Protein AF-0000000069518625 (afdb_homodimer)

Structure (mmCIF, N/CA/C/O backbone):
data_AF-0000000069518625-model_v1
#
loop_
_entity.id
_entity.type
_entity.pdbx_description
1 polymer 'BTB domain-containing protein'
#
loop_
_atom_site.group_PDB
_atom_site.id
_atom_site.type_symbol
_atom_site.label_atom_id
_atom_site.label_alt_id
_atom_site.label_comp_id
_atom_site.label_asym_id
_atom_site.label_entity_id
_atom_site.label_seq_id
_atom_site.pdbx_PDB_ins_code
_atom_site.Cartn_x
_atom_site.Cartn_y
_atom_site.Cartn_z
_atom_site.occupancy
_atom_site.B_iso_or_equiv
_atom_site.auth_seq_id
_atom_site.auth_comp_id
_atom_site.auth_asym_id
_atom_site.auth_atom_id
_atom_site.pdbx_PDB_model_num
ATOM 1 N N . MET A 1 1 ? 17.312 33.531 -7.883 1 43.62 1 MET A N 1
ATOM 2 C CA . MET A 1 1 ? 17.547 32.188 -7.387 1 43.62 1 MET A CA 1
ATOM 3 C C . MET A 1 1 ? 17.516 32.125 -5.863 1 43.62 1 MET A C 1
ATOM 5 O O . MET A 1 1 ? 17 31.203 -5.266 1 43.62 1 MET A O 1
ATOM 9 N N . LEU A 1 2 ? 17.969 33.156 -5.176 1 48.78 2 LEU A N 1
ATOM 10 C CA . LEU A 1 2 ? 18.062 33.312 -3.727 1 48.78 2 LEU A CA 1
ATOM 11 C C . LEU A 1 2 ? 16.672 33.438 -3.107 1 48.78 2 LEU A C 1
ATOM 13 O O . LEU A 1 2 ? 16.391 32.844 -2.082 1 48.78 2 LEU A O 1
ATOM 17 N N . LEU A 1 3 ? 15.883 34.156 -3.791 1 51.84 3 LEU A N 1
ATOM 18 C CA . LEU A 1 3 ? 14.555 34.406 -3.246 1 51.84 3 LEU A CA 1
ATOM 19 C C . LEU A 1 3 ? 13.734 33.125 -3.189 1 51.84 3 LEU A C 1
ATOM 21 O O . LEU A 1 3 ? 13.008 32.906 -2.223 1 51.84 3 LEU A O 1
ATOM 25 N N . TYR A 1 4 ? 13.977 32.312 -4.258 1 51 4 TYR A N 1
ATOM 26 C CA . TYR A 1 4 ? 13.273 31.047 -4.262 1 51 4 TYR A CA 1
ATOM 27 C C . TYR A 1 4 ? 13.742 30.156 -3.117 1 51 4 TYR A C 1
ATOM 29 O O . TYR A 1 4 ? 12.938 29.484 -2.477 1 51 4 TYR A O 1
ATOM 37 N N . MET A 1 5 ? 15.039 30.328 -2.818 1 55.09 5 MET A N 1
ATOM 38 C CA . MET A 1 5 ? 15.609 29.531 -1.74 1 55.09 5 MET A CA 1
ATOM 39 C C . MET A 1 5 ? 15.133 30.031 -0.381 1 55.09 5 MET A C 1
ATOM 41 O O . MET A 1 5 ? 14.875 29.234 0.521 1 55.09 5 MET A O 1
ATOM 45 N N . TYR A 1 6 ? 14.977 31.375 -0.433 1 56.03 6 TYR A N 1
ATOM 46 C CA . TYR A 1 6 ? 14.539 31.953 0.838 1 56.03 6 TYR A CA 1
ATOM 47 C C . TYR A 1 6 ? 13.07 31.641 1.095 1 56.03 6 TYR A C 1
ATOM 49 O O . TYR A 1 6 ? 12.688 31.312 2.219 1 56.03 6 TYR A O 1
ATOM 57 N N . THR A 1 7 ? 12.43 31.562 0.026 1 64.62 7 THR A N 1
ATOM 58 C CA . THR A 1 7 ? 11 31.328 0.191 1 64.62 7 THR A CA 1
ATOM 59 C C . THR A 1 7 ? 10.734 29.875 0.591 1 64.62 7 THR A C 1
ATOM 61 O O . THR A 1 7 ? 9.922 29.609 1.479 1 64.62 7 THR A O 1
ATOM 64 N N . ASP A 1 8 ? 11.484 28.969 0.056 1 67.94 8 ASP A N 1
ATOM 65 C CA . ASP A 1 8 ? 11.312 27.562 0.402 1 67.94 8 ASP A CA 1
ATOM 66 C C . ASP A 1 8 ? 11.742 27.297 1.841 1 67.94 8 ASP A C 1
ATOM 68 O O . ASP A 1 8 ? 11.078 26.562 2.57 1 67.94 8 ASP A O 1
ATOM 72 N N . SER A 1 9 ? 12.812 27.953 2.221 1 74.56 9 SER A N 1
ATOM 73 C CA . SER A 1 9 ? 13.328 27.812 3.576 1 74.56 9 SER A CA 1
ATOM 74 C C . SER A 1 9 ? 12.375 28.406 4.605 1 74.56 9 SER A C 1
ATOM 76 O O . SER A 1 9 ? 12.141 27.812 5.66 1 74.56 9 SER A O 1
ATOM 78 N N . LEU A 1 10 ? 11.828 29.422 4.207 1 77.38 10 LEU A N 1
ATOM 79 C CA . LEU A 1 10 ? 10.883 30.062 5.117 1 77.38 10 LEU A CA 1
ATOM 80 C C . LEU A 1 10 ? 9.609 29.25 5.246 1 77.38 10 LEU A C 1
ATOM 82 O O . LEU A 1 10 ? 9.07 29.094 6.348 1 77.38 10 LEU A O 1
ATOM 86 N N . GLU A 1 11 ? 9.211 28.781 4.156 1 78.81 11 GLU A N 1
ATOM 87 C CA . GLU A 1 11 ? 8.023 27.938 4.176 1 78.81 11 GLU A CA 1
ATOM 88 C C . GLU A 1 11 ? 8.258 26.672 5.008 1 78.81 11 GLU A C 1
ATOM 90 O O . GLU A 1 11 ? 7.398 26.266 5.785 1 78.81 11 GLU A O 1
ATOM 95 N N . GLU A 1 12 ? 9.43 26.141 4.809 1 83.56 12 GLU A N 1
ATOM 96 C CA . GLU A 1 12 ? 9.797 24.953 5.574 1 83.56 12 GLU A CA 1
ATOM 97 C C . GLU A 1 12 ? 9.836 25.25 7.07 1 83.56 12 GLU A C 1
ATOM 99 O O . GLU A 1 12 ? 9.367 24.453 7.879 1 83.56 12 GLU A O 1
ATOM 104 N N . LEU A 1 13 ? 10.359 26.344 7.355 1 82.88 13 LEU A N 1
ATOM 105 C CA . LEU A 1 13 ? 10.422 26.75 8.758 1 82.88 13 LEU A CA 1
ATOM 106 C C . LEU A 1 13 ? 9.023 26.969 9.32 1 82.88 13 LEU A C 1
ATOM 108 O O . LEU A 1 13 ? 8.742 26.594 10.461 1 82.88 13 LEU A O 1
ATOM 112 N N . GLN A 1 14 ? 8.211 27.438 8.531 1 88.5 14 GLN A N 1
ATOM 113 C CA . GLN A 1 14 ? 6.855 27.75 8.984 1 88.5 14 GLN A CA 1
ATOM 114 C C . GLN A 1 14 ? 6.07 26.469 9.281 1 88.5 14 GLN A C 1
ATOM 116 O O . GLN A 1 14 ? 5.449 26.344 10.336 1 88.5 14 GLN A O 1
ATOM 121 N N . TRP A 1 15 ? 6.164 25.531 8.344 1 90.38 15 TRP A N 1
ATOM 122 C CA . TRP A 1 15 ? 5.355 24.344 8.617 1 90.38 15 TRP A CA 1
ATOM 123 C C . TRP A 1 15 ? 5.977 23.5 9.719 1 90.38 15 TRP A C 1
ATOM 125 O O . TRP A 1 15 ? 5.266 22.875 10.508 1 90.38 15 TRP A O 1
ATOM 135 N N . GLU A 1 16 ? 7.281 23.547 9.859 1 92.81 16 GLU A N 1
ATOM 136 C CA . GLU A 1 16 ? 7.93 22.844 10.953 1 92.81 16 GLU A CA 1
ATOM 137 C C . GLU A 1 16 ? 7.496 23.391 12.305 1 92.81 16 GLU A C 1
ATOM 139 O O . GLU A 1 16 ? 7.188 22.625 13.227 1 92.81 16 GLU A O 1
ATOM 144 N N . THR A 1 17 ? 7.531 24.672 12.359 1 94.38 17 THR A N 1
ATOM 145 C CA . THR A 1 17 ? 7.086 25.312 13.586 1 94.38 17 THR A CA 1
ATOM 146 C C . THR A 1 17 ? 5.621 24.984 13.875 1 94.38 17 THR A C 1
ATOM 148 O O . THR A 1 17 ? 5.266 24.641 15 1 94.38 17 THR A O 1
ATOM 151 N N . ALA A 1 18 ? 4.793 25.078 12.883 1 95.56 18 ALA A N 1
ATOM 152 C CA . ALA A 1 18 ? 3.371 24.781 13.031 1 95.56 18 ALA A CA 1
ATOM 153 C C . ALA A 1 18 ? 3.16 23.328 13.469 1 95.56 18 ALA A C 1
ATOM 155 O O . ALA A 1 18 ? 2.318 23.062 14.328 1 95.56 18 ALA A O 1
ATOM 156 N N . SER A 1 19 ? 3.895 22.438 12.93 1 96.31 19 SER A N 1
ATOM 157 C CA . SER A 1 19 ? 3.773 21.031 13.281 1 96.31 19 SER A CA 1
ATOM 158 C C . SER A 1 19 ? 4.199 20.781 14.719 1 96.31 19 SER A C 1
ATOM 160 O O . SER A 1 19 ? 3.551 20.016 15.445 1 96.31 19 SER A O 1
ATOM 162 N N . ASP A 1 20 ? 5.262 21.469 15.172 1 96.56 20 ASP A N 1
ATOM 163 C CA . ASP A 1 20 ? 5.715 21.359 16.547 1 96.56 20 ASP A CA 1
ATOM 164 C C . ASP A 1 20 ? 4.664 21.891 17.531 1 96.56 20 ASP A C 1
ATOM 166 O O . ASP A 1 20 ? 4.402 21.266 18.562 1 96.56 20 ASP A O 1
ATOM 170 N N . LEU A 1 21 ? 4.137 22.969 17.188 1 96.44 21 LEU A N 1
ATOM 171 C CA . LEU A 1 21 ? 3.104 23.562 18.016 1 96.44 21 LEU A CA 1
ATOM 172 C C . LEU A 1 21 ? 1.853 22.688 18.047 1 96.44 21 LEU A C 1
ATOM 174 O O . LEU A 1 21 ? 1.189 22.562 19.078 1 96.44 21 LEU A O 1
ATOM 178 N N . TYR A 1 22 ? 1.525 22.094 16.953 1 97.31 22 TYR A N 1
ATOM 179 C CA . TYR A 1 22 ? 0.391 21.172 16.844 1 97.31 22 TYR A CA 1
ATOM 180 C C . TYR A 1 22 ? 0.521 20.016 17.828 1 97.31 22 TYR A C 1
ATOM 182 O O . TYR A 1 22 ? -0.424 19.703 18.547 1 97.31 22 TYR A O 1
ATOM 190 N N . VAL A 1 23 ? 1.729 19.484 17.875 1 97.25 23 VAL A N 1
ATOM 191 C CA . VAL A 1 23 ? 2.016 18.375 18.781 1 97.25 23 VAL A CA 1
ATOM 192 C C . VAL A 1 23 ? 1.917 18.844 20.234 1 97.25 23 VAL A C 1
ATOM 194 O O . VAL A 1 23 ? 1.3 18.188 21.062 1 97.25 23 VAL A O 1
ATOM 197 N N . ALA A 1 24 ? 2.465 20 20.516 1 97.06 24 ALA A N 1
ATOM 198 C CA . ALA A 1 24 ? 2.414 20.578 21.859 1 97.06 24 ALA A CA 1
ATOM 199 C C . ALA A 1 24 ? 0.976 20.859 22.281 1 97.06 24 ALA A C 1
ATOM 201 O O . ALA A 1 24 ? 0.579 20.562 23.406 1 97.06 24 ALA A O 1
ATOM 202 N N . ALA A 1 25 ? 0.28 21.484 21.344 1 97.44 25 ALA A N 1
ATOM 203 C CA . ALA A 1 25 ? -1.117 21.812 21.609 1 97.44 25 ALA A CA 1
ATOM 204 C C . ALA A 1 25 ? -1.923 20.562 21.953 1 97.44 25 ALA A C 1
ATOM 206 O O . ALA A 1 25 ? -2.777 20.594 22.844 1 97.44 25 ALA A O 1
ATOM 207 N N . GLU A 1 26 ? -1.695 19.453 21.25 1 96.06 26 GLU A N 1
ATOM 208 C CA . GLU A 1 26 ? -2.342 18.172 21.531 1 96.06 26 GLU A CA 1
ATOM 209 C C . GLU A 1 26 ? -1.931 17.625 22.891 1 96.06 26 GLU A C 1
ATOM 211 O O . GLU A 1 26 ? -2.779 17.203 23.672 1 96.06 26 GLU A O 1
ATOM 216 N N . LYS A 1 27 ? -0.649 17.719 23.219 1 96.25 27 LYS A N 1
ATOM 217 C CA . LYS A 1 27 ? -0.105 17.203 24.469 1 96.25 27 LYS A CA 1
ATOM 218 C C . LYS A 1 27 ? -0.697 17.938 25.672 1 96.25 27 LYS A C 1
ATOM 220 O O . LYS A 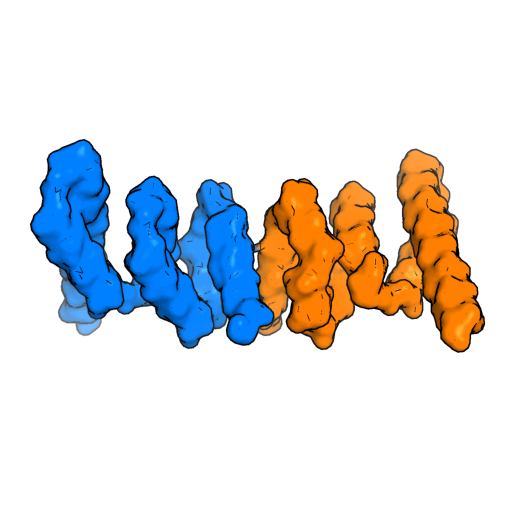1 27 ? -1.009 17.312 26.688 1 96.25 27 LYS A O 1
ATOM 225 N N . TYR A 1 28 ? -0.867 19.172 25.484 1 97.19 28 TYR A N 1
ATOM 226 C CA . TYR A 1 28 ? -1.319 20 26.609 1 97.19 28 TYR A CA 1
ATOM 227 C C . TYR A 1 28 ? -2.807 20.312 26.484 1 97.19 28 TYR A C 1
ATOM 229 O O . TYR A 1 28 ? -3.355 21.062 27.297 1 97.19 28 TYR A O 1
ATOM 237 N N . GLN A 1 29 ? -3.414 19.844 25.453 1 96.5 29 GLN A N 1
ATOM 238 C CA . GLN A 1 29 ? -4.855 19.922 25.25 1 96.5 29 GLN A CA 1
ATOM 239 C C . GLN A 1 29 ? -5.316 21.375 25.109 1 96.5 29 GLN A C 1
ATOM 241 O O . GLN A 1 29 ? -6.289 21.781 25.75 1 96.5 29 GLN A O 1
ATOM 246 N N . ILE A 1 30 ? -4.531 22.094 24.406 1 97.06 30 ILE A N 1
ATOM 247 C CA . ILE A 1 30 ? -4.895 23.469 24.062 1 97.06 30 ILE A CA 1
ATOM 248 C C . ILE A 1 30 ? -5.621 23.484 22.719 1 97.06 30 ILE A C 1
ATOM 250 O O . ILE A 1 30 ? -4.996 23.656 21.672 1 97.06 30 ILE A O 1
ATOM 254 N N . MET A 1 31 ? -6.871 23.484 22.75 1 95.31 31 MET A N 1
ATOM 255 C CA . MET A 1 31 ? -7.703 23.219 21.578 1 95.31 31 MET A CA 1
ATOM 256 C C . MET A 1 31 ? -7.625 24.375 20.594 1 95.31 31 MET A C 1
ATOM 258 O O . MET A 1 31 ? -7.602 24.156 19.375 1 95.31 31 MET A O 1
ATOM 262 N N . THR A 1 32 ? -7.637 25.516 21.094 1 95.81 32 THR A N 1
ATOM 263 C CA . THR A 1 32 ? -7.605 26.688 20.219 1 95.81 32 THR A CA 1
ATOM 264 C C . THR A 1 32 ? -6.328 26.703 19.375 1 95.81 32 THR A C 1
ATOM 266 O O . THR A 1 32 ? -6.367 26.969 18.188 1 95.81 32 THR A O 1
ATOM 269 N N . LEU A 1 33 ? -5.258 26.422 20.031 1 95.94 33 LEU A N 1
ATOM 270 C CA . LEU A 1 33 ? -3.973 26.375 19.344 1 95.94 33 LEU A CA 1
ATOM 271 C C . LEU A 1 33 ? -3.916 25.203 18.375 1 95.94 33 LEU A C 1
ATOM 273 O O . LEU A 1 33 ? -3.41 25.328 17.25 1 95.94 33 LEU A O 1
ATOM 277 N N . LYS A 1 34 ? -4.391 24.078 18.781 1 96.38 34 LYS A N 1
ATOM 278 C CA . LYS A 1 34 ? -4.445 22.906 17.906 1 96.38 34 LYS A CA 1
ATOM 279 C C . LYS A 1 34 ? -5.195 23.219 16.625 1 96.38 34 LYS A C 1
ATOM 281 O O . LYS A 1 34 ? -4.715 22.906 15.523 1 96.38 34 LYS A O 1
ATOM 286 N N . ASP A 1 35 ? -6.324 23.844 16.766 1 95.88 35 ASP A N 1
ATOM 287 C CA . ASP A 1 35 ? -7.168 24.172 15.609 1 95.88 35 ASP A CA 1
ATOM 288 C C . ASP A 1 35 ? -6.457 25.125 14.656 1 95.88 35 ASP A C 1
ATOM 290 O O . ASP A 1 35 ? -6.547 24.984 13.438 1 95.88 35 ASP A O 1
ATOM 294 N N . LYS A 1 36 ? -5.855 26.109 15.219 1 95.62 36 LYS A N 1
ATOM 295 C CA . LYS A 1 36 ? -5.121 27.078 14.406 1 95.62 36 LYS A CA 1
ATOM 296 C C . LYS A 1 36 ? -3.994 26.406 13.633 1 95.62 36 LYS A C 1
ATOM 298 O O . LYS A 1 36 ? -3.812 26.641 12.438 1 95.62 36 LYS A O 1
ATOM 303 N N . CYS A 1 37 ? -3.256 25.578 14.297 1 96.38 37 CYS A N 1
ATOM 304 C CA . CYS A 1 37 ? -2.162 24.859 13.648 1 96.38 37 CYS A CA 1
ATOM 305 C C . CYS A 1 37 ? -2.688 23.922 12.578 1 96.38 37 CYS A C 1
ATOM 307 O O . CYS A 1 37 ? -2.168 23.891 11.461 1 96.38 37 CYS A O 1
ATOM 309 N N . SER A 1 38 ? -3.713 23.141 12.945 1 96.38 38 SER A N 1
ATOM 310 C CA . SER A 1 38 ? -4.328 22.234 11.984 1 96.38 38 SER A CA 1
ATOM 311 C C . SER A 1 38 ? -4.797 22.984 10.742 1 96.38 38 SER A C 1
ATOM 313 O O . SER A 1 38 ? -4.57 22.547 9.617 1 96.38 38 SER A O 1
ATOM 315 N N . SER A 1 39 ? -5.438 24.141 10.898 1 95.5 39 SER A N 1
ATOM 316 C CA . SER A 1 39 ? -5.906 24.953 9.789 1 95.5 39 SER A CA 1
ATOM 317 C C . SER A 1 39 ? -4.746 25.438 8.93 1 95.5 39 SER A C 1
ATOM 319 O O . SER A 1 39 ? -4.832 25.438 7.695 1 95.5 39 SER A O 1
ATOM 321 N N . PHE A 1 40 ? -3.758 25.859 9.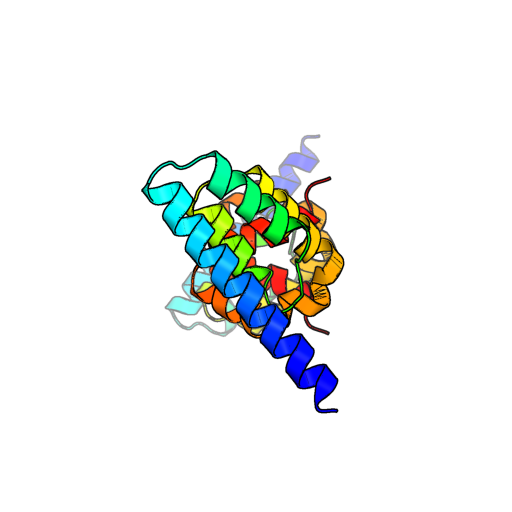539 1 96.12 40 PHE A N 1
ATOM 322 C CA . PHE A 1 40 ? -2.57 26.297 8.82 1 96.12 40 PHE A CA 1
ATOM 323 C C . PHE A 1 40 ? -1.984 25.172 7.984 1 96.12 40 PHE A C 1
ATOM 325 O O . PHE A 1 40 ? -1.657 25.375 6.812 1 96.12 40 PHE A O 1
ATOM 332 N N . LEU A 1 41 ? -1.781 24.016 8.57 1 96.31 41 LEU A N 1
ATOM 333 C CA . LEU A 1 41 ? -1.188 22.875 7.883 1 96.31 41 LEU A CA 1
ATOM 334 C C . LEU A 1 41 ? -2.039 22.453 6.688 1 96.31 41 LEU A C 1
ATOM 336 O O . LEU A 1 41 ? -1.509 22.172 5.613 1 96.31 41 LEU A O 1
ATOM 340 N N . LYS A 1 42 ? -3.316 22.469 6.914 1 95.56 42 LYS A N 1
ATOM 341 C CA . LYS A 1 42 ? -4.262 22.125 5.852 1 95.56 42 LYS A CA 1
ATOM 342 C C . LYS A 1 42 ? -4.102 23.062 4.656 1 95.56 42 LYS A C 1
ATOM 344 O O . LYS A 1 42 ? -4.203 22.625 3.506 1 95.56 42 LYS A O 1
ATOM 349 N N . SER A 1 43 ? -3.947 24.266 4.953 1 95.38 43 SER A N 1
ATOM 350 C CA . SER A 1 43 ? -3.949 25.297 3.918 1 95.38 43 SER A CA 1
ATOM 351 C C . SER A 1 43 ? -2.578 25.422 3.262 1 95.38 43 SER A C 1
ATOM 353 O O . SER A 1 43 ? -2.43 26.109 2.25 1 95.38 43 SER A O 1
ATOM 355 N N . ASN A 1 44 ? -1.572 24.781 3.742 1 95.56 44 ASN A N 1
ATOM 356 C CA . ASN A 1 44 ? -0.211 24.953 3.246 1 95.56 44 ASN A CA 1
ATOM 357 C C . ASN A 1 44 ? 0.433 23.609 2.91 1 95.56 44 ASN A C 1
ATOM 359 O O . ASN A 1 44 ? 1.638 23.422 3.098 1 95.56 44 ASN A O 1
ATOM 363 N N . LEU A 1 45 ? -0.36 22.688 2.516 1 96.88 45 LEU A N 1
ATOM 364 C CA . LEU A 1 45 ? 0.163 21.391 2.092 1 96.88 45 LEU A CA 1
ATOM 365 C C . LEU A 1 45 ? 1.017 21.531 0.837 1 96.88 45 LEU A C 1
ATOM 367 O O . LEU A 1 45 ? 0.719 22.359 -0.031 1 96.88 45 LEU A O 1
ATOM 371 N N . SER A 1 46 ? 2.049 20.75 0.748 1 95.81 46 SER A N 1
ATOM 372 C CA . SER A 1 46 ? 2.941 20.688 -0.406 1 95.81 46 SER A CA 1
ATOM 373 C C . SER A 1 46 ? 3.516 19.297 -0.594 1 95.81 46 SER A C 1
ATOM 375 O O . SER A 1 46 ? 3.312 18.406 0.245 1 95.81 46 SER A O 1
ATOM 377 N N . LEU A 1 47 ? 4.289 19.094 -1.676 1 95.75 47 LEU A N 1
ATOM 378 C CA . LEU A 1 47 ? 4.922 17.812 -1.962 1 95.75 47 LEU A CA 1
ATOM 379 C C . LEU A 1 47 ? 5.957 17.469 -0.898 1 95.75 47 LEU A C 1
ATOM 381 O O . LEU A 1 47 ? 6.156 16.297 -0.578 1 95.75 47 LEU A O 1
ATOM 385 N N . SER A 1 48 ? 6.512 18.469 -0.302 1 93.75 48 SER A N 1
ATOM 386 C CA . SER A 1 48 ? 7.629 18.266 0.612 1 93.75 48 SER A CA 1
ATOM 387 C C . SER A 1 48 ? 7.145 18 2.031 1 93.75 48 SER A C 1
ATOM 389 O O . SER A 1 48 ? 7.891 17.469 2.859 1 93.75 48 SER A O 1
ATOM 391 N N . ASN A 1 49 ? 5.895 18.312 2.279 1 96.06 49 ASN A N 1
ATOM 392 C CA . ASN A 1 49 ? 5.48 18.156 3.67 1 96.06 49 ASN A CA 1
ATOM 393 C C . ASN A 1 49 ? 4.305 17.203 3.805 1 96.06 49 ASN A C 1
ATOM 395 O O . ASN A 1 49 ? 3.967 16.766 4.91 1 96.06 49 ASN A O 1
ATOM 399 N N . ALA A 1 50 ? 3.727 16.734 2.799 1 98.06 50 ALA A N 1
ATOM 400 C CA . ALA A 1 50 ? 2.498 15.945 2.801 1 98.06 50 ALA A CA 1
ATOM 401 C C . ALA A 1 50 ? 2.682 14.641 3.578 1 98.06 50 ALA A C 1
ATOM 403 O O . ALA A 1 50 ? 1.848 14.289 4.414 1 98.06 50 ALA A O 1
ATOM 404 N N . CYS A 1 51 ? 3.734 13.945 3.389 1 98.44 51 CYS A N 1
ATOM 405 C CA . CYS A 1 51 ? 3.955 12.672 4.062 1 98.44 51 CYS A CA 1
ATOM 406 C C . CYS A 1 51 ? 4.137 12.875 5.562 1 98.44 51 CYS A C 1
ATOM 408 O O . CYS A 1 51 ? 3.602 12.109 6.367 1 98.44 51 CYS A O 1
ATOM 410 N N . LYS A 1 52 ? 4.879 13.914 5.914 1 97.19 52 LYS A N 1
ATOM 411 C CA . LYS A 1 52 ? 5.09 14.211 7.328 1 97.19 52 LYS A CA 1
ATOM 412 C C . LYS A 1 52 ? 3.771 14.555 8.023 1 97.19 52 LYS A C 1
ATOM 414 O O . LYS A 1 52 ? 3.514 14.094 9.133 1 97.19 52 LYS A O 1
ATOM 419 N N . ILE A 1 53 ? 3 15.328 7.371 1 97.88 53 ILE A N 1
ATOM 420 C CA . ILE A 1 53 ? 1.731 15.75 7.957 1 97.88 53 ILE A CA 1
ATOM 421 C C . ILE A 1 53 ? 0.776 14.562 8.023 1 97.88 53 ILE A C 1
ATOM 423 O O . ILE A 1 53 ? -0.004 14.43 8.969 1 97.88 53 ILE A O 1
ATOM 427 N N . LEU A 1 54 ? 0.83 13.656 7.086 1 98.56 54 LEU A N 1
ATOM 428 C CA . LEU A 1 54 ? 0.043 12.43 7.141 1 98.56 54 LEU A CA 1
ATOM 429 C C . LEU A 1 54 ? 0.396 11.609 8.383 1 98.56 54 LEU A C 1
ATOM 431 O O . LEU A 1 54 ? -0.493 11.18 9.117 1 98.56 54 LEU A O 1
ATOM 435 N N . LEU A 1 55 ? 1.657 11.469 8.625 1 98 55 LEU A N 1
ATOM 436 C CA . LEU A 1 55 ? 2.115 10.727 9.797 1 98 55 LEU A CA 1
ATOM 437 C C . LEU A 1 55 ? 1.634 11.391 11.078 1 98 55 LEU A C 1
ATOM 439 O O . LEU A 1 55 ? 1.129 10.719 11.984 1 98 55 LEU A O 1
ATOM 443 N N . LEU A 1 56 ? 1.781 12.672 11.078 1 96.75 56 LEU A N 1
ATOM 444 C CA . LEU A 1 56 ? 1.412 13.43 12.266 1 96.75 56 LEU A CA 1
ATOM 445 C C . LEU A 1 56 ? -0.088 13.344 12.523 1 96.75 56 LEU A C 1
ATOM 447 O O . LEU A 1 56 ? -0.516 13.117 13.664 1 96.75 56 LEU A O 1
ATOM 451 N N . SER A 1 57 ? -0.838 13.602 11.508 1 97.88 57 SER A N 1
ATOM 452 C CA . SER A 1 57 ? -2.291 13.562 11.656 1 97.88 57 SER A CA 1
ATOM 453 C C . SER A 1 57 ? -2.768 12.18 12.086 1 97.88 57 SER A C 1
ATOM 455 O O . SER A 1 57 ? -3.73 12.062 12.852 1 97.88 57 SER A O 1
ATOM 457 N N . ASP A 1 58 ? -2.139 11.133 11.641 1 98.25 58 ASP A N 1
ATOM 458 C CA . ASP A 1 58 ? -2.467 9.773 12.047 1 98.25 58 ASP A CA 1
ATOM 459 C C . ASP A 1 58 ? -2.088 9.531 13.508 1 98.25 58 ASP A C 1
ATOM 461 O O . ASP A 1 58 ? -2.871 8.961 14.273 1 98.25 58 ASP A O 1
ATOM 465 N N . LEU A 1 59 ? -0.887 9.969 13.867 1 96.62 59 LEU A N 1
ATOM 466 C CA . LEU A 1 59 ? -0.377 9.797 15.219 1 96.62 59 LEU A CA 1
ATOM 467 C C . LEU A 1 59 ? -1.279 10.5 16.234 1 96.62 59 LEU A C 1
ATOM 469 O O . LEU A 1 59 ? -1.559 9.953 17.297 1 96.62 59 LEU A O 1
ATOM 473 N N . LEU A 1 60 ? -1.748 11.617 15.852 1 96.69 60 LEU A N 1
ATOM 474 C CA . LEU A 1 60 ? -2.535 12.422 16.781 1 96.69 60 LEU A CA 1
ATOM 475 C C . LEU A 1 60 ? -4.023 12.125 16.625 1 96.69 60 LEU A C 1
ATOM 477 O O . LEU A 1 60 ? -4.863 12.812 17.219 1 96.69 60 LEU A O 1
ATOM 481 N N . GLN A 1 61 ? -4.348 11.258 15.812 1 96.38 61 GLN A N 1
ATOM 482 C CA . GLN A 1 61 ? -5.723 10.812 15.602 1 96.38 61 GLN A CA 1
ATOM 483 C C . GLN A 1 61 ? -6.613 11.977 15.172 1 96.38 61 GLN A C 1
ATOM 485 O O . GLN A 1 61 ? -7.766 12.07 15.594 1 96.38 61 GLN A O 1
ATOM 490 N N . ASP A 1 62 ? -6.07 12.836 14.43 1 96.19 62 ASP A N 1
ATOM 491 C CA . ASP A 1 62 ? -6.828 13.906 13.789 1 96.19 62 ASP A CA 1
ATOM 492 C C . ASP A 1 62 ? -7.41 13.445 12.453 1 96.19 62 ASP A C 1
ATOM 494 O O . ASP A 1 62 ? -6.785 13.617 11.406 1 96.19 62 ASP A O 1
ATOM 498 N N . LYS A 1 63 ? -8.625 13.031 12.422 1 97.44 63 LYS A N 1
ATOM 499 C CA . LYS A 1 63 ? -9.25 12.398 11.266 1 97.44 63 LYS A CA 1
ATOM 500 C C . LYS A 1 63 ? -9.477 13.414 10.148 1 97.44 63 LYS A C 1
ATOM 502 O O . LYS A 1 63 ? -9.305 13.094 8.969 1 97.44 63 LYS A O 1
ATOM 507 N N . ALA A 1 64 ? -9.852 14.555 10.531 1 96.75 64 ALA A N 1
ATOM 508 C CA . ALA A 1 64 ? -10.133 15.594 9.539 1 96.75 64 ALA A CA 1
ATOM 509 C C . ALA A 1 64 ? -8.867 15.969 8.766 1 96.75 64 ALA A C 1
ATOM 511 O O . ALA A 1 64 ? -8.867 16 7.535 1 96.75 64 ALA A O 1
ATOM 512 N N . LEU A 1 65 ? -7.871 16.25 9.492 1 97.44 65 LEU A N 1
ATOM 513 C CA . LEU A 1 65 ? -6.609 16.609 8.852 1 97.44 65 LEU A CA 1
ATOM 514 C C . LEU A 1 65 ? -6.074 15.445 8.016 1 97.44 65 LEU A C 1
ATOM 516 O O . LEU A 1 65 ? -5.594 15.648 6.898 1 97.44 65 LEU A O 1
ATOM 520 N N . LYS A 1 66 ? -6.164 14.258 8.555 1 98.31 66 LYS A N 1
ATOM 521 C CA . LYS A 1 66 ? -5.691 13.07 7.852 1 98.31 66 LYS A CA 1
ATOM 522 C C . LYS A 1 66 ? -6.391 12.914 6.5 1 98.31 66 LYS A C 1
ATOM 524 O O . LYS A 1 66 ? -5.738 12.688 5.48 1 98.31 66 LYS A O 1
ATOM 529 N N . SER A 1 67 ? -7.652 13.078 6.547 1 98.31 67 SER A N 1
ATOM 530 C CA . SER A 1 67 ? -8.445 12.945 5.332 1 98.31 67 SER A CA 1
ATOM 531 C C . SER A 1 67 ? -8.039 13.984 4.293 1 98.31 67 SER A C 1
ATOM 533 O O . SER A 1 67 ? -7.914 13.672 3.105 1 98.31 67 SER A O 1
ATOM 535 N N . ILE A 1 68 ? -7.867 15.133 4.691 1 98.38 68 ILE A N 1
ATOM 536 C CA . ILE A 1 68 ? -7.5 16.219 3.789 1 98.38 68 ILE A CA 1
ATOM 537 C C . ILE A 1 68 ? -6.121 15.938 3.188 1 98.38 68 ILE A C 1
ATOM 539 O O . ILE A 1 68 ? -5.914 16.125 1.985 1 98.38 68 ILE A O 1
ATOM 543 N N . VAL A 1 69 ? -5.211 15.5 4.012 1 98.5 69 VAL A N 1
ATOM 544 C CA . VAL A 1 69 ? -3.857 15.219 3.553 1 98.5 69 VAL A CA 1
ATOM 545 C C . VAL A 1 69 ? -3.877 14.047 2.574 1 98.5 69 VAL A C 1
ATOM 547 O O . VAL A 1 69 ? -3.197 14.07 1.546 1 98.5 69 VAL A O 1
ATOM 550 N N . GLN A 1 70 ? -4.621 13.023 2.887 1 98.56 70 GLN A N 1
ATOM 551 C CA . GLN A 1 70 ? -4.758 11.891 1.982 1 98.56 70 GLN A CA 1
ATOM 552 C C . GLN A 1 70 ? -5.312 12.328 0.629 1 98.56 70 GLN A C 1
ATOM 554 O O . GLN A 1 70 ? -4.844 11.867 -0.416 1 98.56 70 GLN A O 1
ATOM 559 N N . GLY A 1 71 ? -6.312 13.172 0.652 1 98.25 71 GLY A N 1
ATOM 560 C CA . GLY A 1 71 ? -6.828 13.719 -0.589 1 98.25 71 GLY A CA 1
ATOM 561 C C . GLY A 1 71 ? -5.77 14.438 -1.409 1 98.25 71 GLY A C 1
ATOM 562 O O . GLY A 1 71 ? -5.695 14.258 -2.627 1 98.25 71 GLY A O 1
ATOM 563 N N . PHE A 1 72 ? -4.996 15.203 -0.771 1 98.62 72 PHE A N 1
ATOM 564 C CA . PHE A 1 72 ? -3.91 15.914 -1.437 1 98.62 72 PHE A CA 1
ATOM 565 C C . PHE A 1 72 ? -2.938 14.938 -2.082 1 98.62 72 PHE A C 1
ATOM 567 O O . PHE A 1 72 ? -2.52 15.133 -3.227 1 98.62 72 PHE A O 1
ATOM 574 N N . ILE A 1 73 ? -2.561 13.93 -1.357 1 98.31 73 ILE A N 1
ATOM 575 C CA . ILE A 1 73 ? -1.611 12.93 -1.835 1 98.31 73 ILE A CA 1
ATOM 576 C C . ILE A 1 73 ? -2.18 12.219 -3.062 1 98.31 73 ILE A C 1
ATOM 578 O O . ILE A 1 73 ? -1.479 12.031 -4.059 1 98.31 73 ILE A O 1
ATOM 582 N N . LEU A 1 74 ? -3.451 11.883 -3.031 1 97.31 74 LEU A N 1
ATOM 583 C CA . LEU A 1 74 ? -4.07 11.18 -4.145 1 97.31 74 LEU A CA 1
ATOM 584 C C . LEU A 1 74 ? -4.16 12.07 -5.379 1 97.31 74 LEU A C 1
ATOM 586 O O . LEU A 1 74 ? -4.055 11.594 -6.508 1 97.31 74 LEU A O 1
ATOM 590 N N . LYS A 1 75 ? -4.32 13.359 -5.191 1 97.75 75 LYS A N 1
ATOM 591 C CA . LYS A 1 75 ? -4.367 14.328 -6.289 1 97.75 75 LYS A CA 1
ATOM 592 C C . LYS A 1 75 ? -2.994 14.484 -6.938 1 97.75 75 LYS A C 1
ATOM 594 O O . LYS A 1 75 ? -2.896 14.805 -8.125 1 97.75 75 LYS A O 1
ATOM 599 N N . ASN A 1 76 ? -1.957 14.266 -6.184 1 97.5 76 ASN A N 1
ATOM 600 C CA . ASN A 1 76 ? -0.583 14.391 -6.66 1 97.5 76 ASN A CA 1
ATOM 601 C C . ASN A 1 76 ? 0.179 13.078 -6.535 1 97.5 76 ASN A C 1
ATOM 603 O O . ASN A 1 76 ? 1.363 13.07 -6.191 1 97.5 76 ASN A O 1
ATOM 607 N N . ASP A 1 77 ? -0.536 12.008 -6.691 1 95.75 77 ASP A N 1
ATOM 608 C CA . ASP A 1 77 ? -0.056 10.695 -6.273 1 95.75 77 ASP A CA 1
ATOM 609 C C . ASP A 1 77 ? 1.223 10.312 -7.02 1 95.75 77 ASP A C 1
ATOM 611 O O . ASP A 1 77 ? 2.168 9.805 -6.418 1 95.75 77 ASP A O 1
ATOM 615 N N . ARG A 1 78 ? 1.402 10.656 -8.32 1 95.88 78 ARG A N 1
ATOM 616 C CA . ARG A 1 78 ? 2.605 10.289 -9.062 1 95.88 78 ARG A CA 1
ATOM 617 C C . ARG A 1 78 ? 3.84 10.953 -8.461 1 95.88 78 ARG A C 1
ATOM 619 O O . ARG A 1 78 ? 4.855 10.289 -8.227 1 95.88 78 ARG A O 1
ATOM 626 N N . SER A 1 79 ? 3.732 12.219 -8.18 1 97.38 79 SER A N 1
ATOM 627 C CA . SER A 1 79 ? 4.855 12.977 -7.637 1 97.38 79 SER A CA 1
ATOM 628 C C . SER A 1 79 ? 5.168 12.547 -6.207 1 97.38 79 SER A C 1
ATOM 630 O O . SER A 1 79 ? 6.332 12.32 -5.863 1 97.38 79 SER A O 1
ATOM 632 N N . VAL A 1 80 ? 4.145 12.383 -5.398 1 97.88 80 VAL A N 1
ATOM 633 C CA . VAL A 1 80 ? 4.352 12.094 -3.982 1 97.88 80 VAL A CA 1
ATOM 634 C C . VAL A 1 80 ? 4.867 10.664 -3.816 1 97.88 80 VAL A C 1
ATOM 636 O O . VAL A 1 80 ? 5.816 10.422 -3.068 1 97.88 80 VAL A O 1
ATOM 639 N N . ILE A 1 81 ? 4.27 9.711 -4.504 1 96.81 81 ILE A N 1
ATOM 640 C CA . ILE A 1 81 ? 4.562 8.297 -4.328 1 96.81 81 ILE A CA 1
ATOM 641 C C . ILE A 1 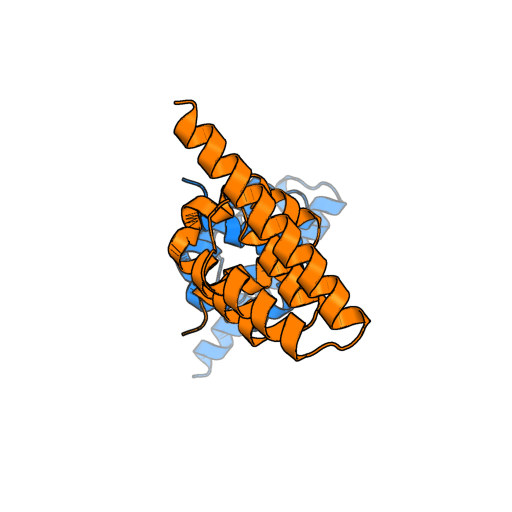81 ? 5.973 7.992 -4.828 1 96.81 81 ILE A C 1
ATOM 643 O O . ILE A 1 81 ? 6.645 7.098 -4.309 1 96.81 81 ILE A O 1
ATOM 647 N N . ASN A 1 82 ? 6.5 8.719 -5.727 1 96.12 82 ASN A N 1
ATOM 648 C CA . ASN A 1 82 ? 7.844 8.5 -6.258 1 96.12 82 ASN A CA 1
ATOM 649 C C . ASN A 1 82 ? 8.875 9.352 -5.531 1 96.12 82 ASN A C 1
ATOM 651 O O . ASN A 1 82 ? 10.047 9.375 -5.91 1 96.12 82 ASN A O 1
ATOM 655 N N . SER A 1 83 ? 8.523 10.008 -4.516 1 96.69 83 SER A N 1
ATOM 656 C CA . SER A 1 83 ? 9.422 10.859 -3.742 1 96.69 83 SER A CA 1
ATOM 657 C C . SER A 1 83 ? 10.148 10.062 -2.664 1 96.69 83 SER A C 1
ATOM 659 O O . SER A 1 83 ? 9.703 8.984 -2.281 1 96.69 83 SER A O 1
ATOM 661 N N . SER A 1 84 ? 11.289 10.609 -2.121 1 97.31 84 SER A N 1
ATOM 662 C CA . SER A 1 84 ? 12.016 10.016 -1.004 1 97.31 84 SER A CA 1
ATOM 663 C C . SER A 1 84 ? 11.18 10.031 0.273 1 97.31 84 SER A C 1
ATOM 665 O O . SER A 1 84 ? 11.305 9.141 1.113 1 97.31 84 SER A O 1
ATOM 667 N N . ASP A 1 85 ? 10.312 11.039 0.319 1 97.38 85 ASP A N 1
ATOM 668 C CA . ASP A 1 85 ? 9.469 11.156 1.502 1 97.38 85 ASP A CA 1
ATOM 669 C C . ASP A 1 85 ? 8.492 9.984 1.604 1 97.38 85 ASP A C 1
ATOM 671 O O . ASP A 1 85 ? 8.242 9.477 2.695 1 97.38 85 ASP A O 1
ATOM 675 N N . TRP A 1 86 ? 8.008 9.586 0.547 1 98 86 TRP A N 1
ATOM 676 C CA . TRP A 1 86 ? 7.105 8.438 0.544 1 98 86 TRP A CA 1
ATOM 677 C C . TRP A 1 86 ? 7.855 7.152 0.881 1 98 86 TRP A C 1
ATOM 679 O O . TRP A 1 86 ? 7.348 6.305 1.62 1 98 86 TRP A O 1
ATOM 689 N N . GLU A 1 87 ? 9.016 7.039 0.349 1 97.19 87 GLU A N 1
ATOM 690 C CA . GLU A 1 87 ? 9.844 5.883 0.684 1 97.19 87 GLU A CA 1
ATOM 691 C C . GLU A 1 87 ? 10.062 5.781 2.189 1 97.19 87 GLU A C 1
ATOM 693 O O . GLU A 1 87 ? 9.977 4.695 2.764 1 97.19 87 GLU A O 1
ATOM 698 N N . LEU A 1 88 ? 10.375 6.906 2.746 1 97.62 88 LEU A N 1
ATOM 699 C CA . LEU A 1 88 ? 10.578 6.957 4.191 1 97.62 88 LEU A CA 1
ATOM 700 C C . LEU A 1 88 ? 9.281 6.617 4.926 1 97.62 88 LEU A C 1
ATOM 702 O O . LEU A 1 88 ? 9.312 5.902 5.934 1 97.62 88 LEU A O 1
ATOM 706 N N . LEU A 1 89 ? 8.188 7.098 4.453 1 97.94 89 LEU A N 1
ATOM 707 C CA . LEU A 1 89 ? 6.887 6.789 5.047 1 97.94 89 LEU A CA 1
ATOM 708 C C . LEU A 1 89 ? 6.621 5.289 5.02 1 97.94 89 LEU A C 1
ATOM 710 O O . LEU A 1 89 ? 6.16 4.715 6.012 1 97.94 89 LEU A O 1
ATOM 714 N N . MET A 1 90 ? 6.879 4.699 3.914 1 97 90 MET A N 1
ATOM 715 C CA . MET A 1 90 ? 6.695 3.258 3.766 1 97 90 MET A CA 1
ATOM 716 C C . MET A 1 90 ? 7.543 2.494 4.777 1 97 90 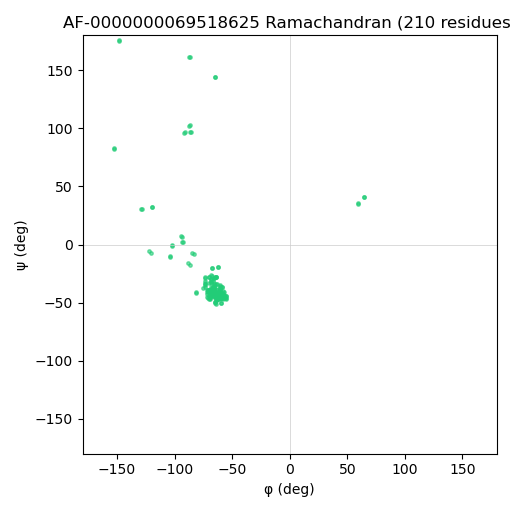MET A C 1
ATOM 718 O O . MET A 1 90 ? 7.109 1.473 5.312 1 97 90 MET A O 1
ATOM 722 N N . LYS A 1 91 ? 8.703 2.943 5.074 1 97 91 LYS A N 1
ATOM 723 C CA . LYS A 1 91 ? 9.602 2.316 6.039 1 97 91 LYS A CA 1
ATOM 724 C C . LYS A 1 91 ? 9.094 2.506 7.465 1 97 91 LYS A C 1
ATOM 726 O O . LYS A 1 91 ? 9.164 1.587 8.281 1 97 91 LYS A O 1
ATOM 731 N N . ASP A 1 92 ? 8.594 3.664 7.656 1 95.69 92 ASP A N 1
ATOM 732 C CA . ASP A 1 92 ? 8.188 4.023 9.008 1 95.69 92 ASP A CA 1
ATOM 733 C C . ASP A 1 92 ? 6.809 3.459 9.336 1 95.69 92 ASP A C 1
ATOM 735 O O . ASP A 1 92 ? 6.559 3.029 10.469 1 95.69 92 ASP A O 1
ATOM 739 N N . ASN A 1 93 ? 5.922 3.535 8.375 1 97.81 93 ASN A N 1
ATOM 740 C CA . ASN A 1 93 ? 4.539 3.107 8.578 1 97.81 93 ASN A CA 1
ATOM 741 C C . ASN A 1 93 ? 3.898 2.66 7.266 1 97.81 93 ASN A C 1
ATOM 743 O O . ASN A 1 93 ? 3.092 3.387 6.684 1 97.81 93 ASN A O 1
ATOM 747 N N . VAL A 1 94 ? 4.199 1.418 6.949 1 98.12 94 VAL A N 1
ATOM 748 C CA . VAL A 1 94 ? 3.748 0.883 5.672 1 98.12 94 VAL A CA 1
ATOM 749 C C . VAL A 1 94 ? 2.229 0.725 5.684 1 98.12 94 VAL A C 1
ATOM 751 O O . VAL A 1 94 ? 1.572 0.887 4.652 1 98.12 94 VAL A O 1
ATOM 754 N N . ASN A 1 95 ? 1.662 0.486 6.836 1 98.06 95 ASN A N 1
ATOM 755 C CA . ASN A 1 95 ? 0.214 0.338 6.926 1 98.06 95 ASN A CA 1
ATOM 756 C C . ASN A 1 95 ? -0.507 1.62 6.52 1 98.06 95 ASN A C 1
ATOM 758 O O . ASN A 1 95 ? -1.484 1.577 5.773 1 98.06 95 ASN A O 1
ATOM 762 N N . LEU A 1 96 ? 0.031 2.695 7.004 1 98.25 96 LEU A N 1
ATOM 763 C CA . LEU A 1 96 ? -0.561 3.992 6.699 1 98.25 96 LEU A CA 1
ATOM 764 C C . LEU A 1 96 ? -0.416 4.32 5.215 1 98.25 96 LEU A C 1
ATOM 766 O O . LEU A 1 96 ? -1.355 4.816 4.59 1 98.25 96 LEU A O 1
ATOM 770 N N . ALA A 1 97 ? 0.725 4.086 4.691 1 98.44 97 ALA A N 1
ATOM 771 C CA . ALA A 1 97 ? 0.965 4.305 3.266 1 98.44 97 ALA A CA 1
ATOM 772 C C . ALA A 1 97 ? 0.034 3.449 2.414 1 98.44 97 ALA A C 1
ATOM 774 O O . ALA A 1 97 ? -0.594 3.945 1.477 1 98.44 97 ALA A O 1
ATOM 775 N N . ALA A 1 98 ? -0.074 2.17 2.799 1 97.94 98 ALA A N 1
ATOM 776 C CA . ALA A 1 98 ? -0.914 1.238 2.051 1 97.94 98 ALA A CA 1
ATOM 777 C C . ALA A 1 98 ? -2.381 1.65 2.115 1 97.94 98 ALA A C 1
ATOM 779 O O . ALA A 1 98 ? -3.09 1.606 1.105 1 97.94 98 ALA A O 1
ATOM 780 N N . GLU A 1 99 ? -2.773 2.014 3.26 1 96.88 99 GLU A N 1
ATOM 781 C CA . GLU A 1 99 ? -4.141 2.492 3.443 1 96.88 99 GLU A CA 1
ATOM 782 C C . GLU A 1 99 ? -4.434 3.686 2.541 1 96.88 99 GLU A C 1
ATOM 784 O O . GLU A 1 99 ? -5.512 3.77 1.945 1 96.88 99 GLU A O 1
ATOM 789 N N . THR A 1 100 ? -3.543 4.582 2.477 1 98.12 100 THR A N 1
ATOM 790 C CA . THR A 1 100 ? -3.701 5.785 1.663 1 98.12 100 THR A CA 1
ATOM 791 C C . THR A 1 100 ? -3.791 5.426 0.183 1 98.12 100 THR A C 1
ATOM 793 O O . THR A 1 100 ? -4.66 5.93 -0.531 1 98.12 100 THR A O 1
ATOM 796 N N . MET A 1 101 ? -2.932 4.527 -0.293 1 97.31 101 MET A N 1
ATOM 797 C CA . MET A 1 101 ? -2.961 4.098 -1.688 1 97.31 101 MET A CA 1
ATOM 798 C C . MET A 1 101 ? -4.27 3.385 -2.01 1 97.31 101 MET A C 1
ATOM 800 O O . MET A 1 101 ? -4.793 3.508 -3.119 1 97.31 101 MET A O 1
ATOM 804 N N . LEU A 1 102 ? -4.809 2.674 -1.045 1 96.31 102 LEU A N 1
ATOM 805 C CA . LEU A 1 102 ? -6.047 1.924 -1.224 1 96.31 102 LEU A CA 1
ATOM 806 C C . LEU A 1 102 ? -7.219 2.863 -1.503 1 96.31 102 LEU A C 1
ATOM 808 O O . LEU A 1 102 ? -8.172 2.486 -2.188 1 96.31 102 LEU A O 1
ATOM 812 N N . LEU A 1 103 ? -7.145 4.055 -1.028 1 96 103 LEU A N 1
ATOM 813 C CA . LEU A 1 103 ? -8.227 5.02 -1.181 1 96 103 LEU A CA 1
ATOM 814 C C . LEU A 1 103 ? -8.469 5.332 -2.652 1 96 103 LEU A C 1
A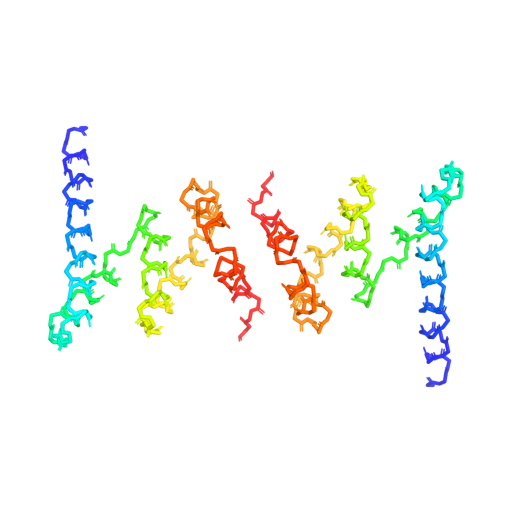TOM 816 O O . LEU A 1 103 ? -9.57 5.75 -3.029 1 96 103 LEU A O 1
ATOM 820 N N . ARG A 1 104 ? -7.477 5.051 -3.504 1 94.69 104 ARG A N 1
ATOM 821 C CA . ARG A 1 104 ? -7.625 5.277 -4.938 1 94.69 104 ARG A CA 1
ATOM 822 C C . ARG A 1 104 ? -8.656 4.328 -5.539 1 94.69 104 ARG A C 1
ATOM 824 O O . ARG A 1 104 ? -9.227 4.605 -6.594 1 94.69 104 ARG A O 1
ATOM 831 N N . TYR A 1 105 ? -8.891 3.287 -4.848 1 93.94 105 TYR A N 1
ATOM 832 C CA . TYR A 1 105 ? -9.781 2.256 -5.375 1 93.94 105 TYR A CA 1
ATOM 833 C C . TYR A 1 105 ? -11.148 2.322 -4.707 1 93.94 105 TYR A C 1
ATOM 835 O O . TYR A 1 105 ? -12.055 1.571 -5.07 1 93.94 105 TYR A O 1
ATOM 843 N N . LYS A 1 106 ? -11.188 3.104 -3.672 1 86.94 106 LYS A N 1
ATOM 844 C CA . LYS A 1 106 ? -12.461 3.213 -2.961 1 86.94 106 LYS A CA 1
ATOM 845 C C . LYS A 1 106 ? -13.352 4.281 -3.588 1 86.94 106 LYS A C 1
ATOM 847 O O . LYS A 1 106 ? -12.859 5.309 -4.062 1 86.94 106 LYS A O 1
ATOM 852 N N . GLU A 1 107 ? -14.5 4.016 -4.465 1 66.25 107 GLU A N 1
ATOM 853 C CA . GLU A 1 107 ? -15.5 4.961 -4.949 1 66.25 107 GLU A CA 1
ATOM 854 C C . GLU A 1 107 ? -16.234 5.629 -3.789 1 66.25 107 GLU A C 1
ATOM 856 O O . GLU A 1 107 ? -16.344 5.055 -2.703 1 66.25 107 GLU A O 1
ATOM 861 N N . MET B 1 1 ? -26.375 -24.016 -13.531 1 44.62 1 MET B N 1
ATOM 862 C CA . MET B 1 1 ? -25.812 -23.453 -12.305 1 44.62 1 MET B CA 1
ATOM 863 C C . MET B 1 1 ? -24.844 -24.438 -11.656 1 44.62 1 MET B C 1
ATOM 865 O O . MET B 1 1 ? -23.781 -24.031 -11.172 1 44.62 1 MET B O 1
ATOM 869 N N . LEU B 1 2 ? -25.062 -25.719 -11.703 1 50.47 2 LEU B N 1
ATOM 870 C CA . LEU B 1 2 ? -24.266 -26.797 -11.133 1 50.47 2 LEU B CA 1
ATOM 871 C C . LEU B 1 2 ? -22.938 -26.938 -11.859 1 50.47 2 LEU B C 1
ATOM 873 O O . LEU B 1 2 ? -21.891 -27.094 -11.234 1 50.47 2 LEU B O 1
ATOM 877 N N . LEU B 1 3 ? -23.031 -26.812 -13.125 1 51.5 3 LEU B N 1
ATOM 878 C CA . LEU B 1 3 ? -21.828 -26.984 -13.922 1 51.5 3 LEU B CA 1
ATOM 879 C C . LEU B 1 3 ? -20.828 -25.875 -13.633 1 51.5 3 LEU B C 1
ATOM 881 O O . LEU B 1 3 ? -19.609 -26.125 -13.555 1 51.5 3 LEU B O 1
ATOM 885 N N . TYR B 1 4 ? -21.422 -24.672 -13.414 1 51.28 4 TYR B N 1
ATOM 886 C CA . TYR B 1 4 ? -20.531 -23.562 -13.086 1 51.28 4 TYR B CA 1
ATOM 887 C C . TYR B 1 4 ? -19.875 -23.781 -11.727 1 51.28 4 TYR B C 1
ATOM 889 O O . TYR B 1 4 ? -18.688 -23.484 -11.555 1 51.28 4 TYR B O 1
ATOM 897 N N . MET B 1 5 ? -20.641 -24.453 -10.867 1 55.72 5 MET B N 1
ATOM 898 C CA . MET B 1 5 ? -20.109 -24.734 -9.539 1 55.72 5 MET B CA 1
ATOM 899 C C . MET B 1 5 ? -19.062 -25.828 -9.594 1 55.72 5 MET B C 1
ATOM 901 O O . MET B 1 5 ? -18.047 -25.75 -8.891 1 55.72 5 MET B O 1
ATOM 905 N N . TYR B 1 6 ? -19.406 -26.719 -10.555 1 56.22 6 TYR B N 1
ATOM 906 C CA . TYR B 1 6 ? -18.453 -27.828 -10.664 1 56.22 6 TYR B CA 1
ATOM 907 C C . TYR B 1 6 ? -17.172 -27.359 -11.32 1 56.22 6 TYR B C 1
ATOM 909 O O . TYR B 1 6 ? -16.078 -27.734 -10.883 1 56.22 6 TYR B O 1
ATOM 917 N N . THR B 1 7 ? -17.375 -26.469 -12.164 1 64.06 7 THR B N 1
ATOM 918 C CA . THR B 1 7 ? -16.188 -26 -12.867 1 64.06 7 THR B CA 1
ATOM 919 C C . THR B 1 7 ? -15.328 -25.125 -11.953 1 64.06 7 THR B C 1
ATOM 921 O O . THR B 1 7 ? -14.102 -25.266 -11.938 1 64.06 7 THR B O 1
ATOM 924 N N . ASP B 1 8 ? -15.953 -24.359 -11.141 1 67.06 8 ASP B N 1
ATOM 925 C CA . ASP B 1 8 ? -15.195 -23.516 -10.211 1 67.06 8 ASP B CA 1
ATOM 926 C C . ASP B 1 8 ? -14.492 -24.359 -9.156 1 67.06 8 ASP B C 1
ATOM 928 O O . ASP B 1 8 ? -13.336 -24.094 -8.82 1 67.06 8 ASP B O 1
ATOM 932 N N . SER B 1 9 ? -15.188 -25.391 -8.727 1 74.19 9 SER B N 1
ATOM 933 C CA . SER B 1 9 ? -14.625 -26.297 -7.723 1 74.19 9 SER B CA 1
ATOM 934 C C . SER B 1 9 ? -13.469 -27.094 -8.289 1 74.19 9 SER B C 1
ATOM 936 O O . SER B 1 9 ? -12.445 -27.266 -7.629 1 74.19 9 SER B O 1
ATOM 938 N N . LEU B 1 10 ? -13.633 -27.406 -9.453 1 75.75 10 LEU B N 1
ATOM 939 C CA . LEU B 1 10 ? -12.562 -28.172 -10.094 1 75.75 10 LEU B CA 1
ATOM 940 C C . LEU B 1 10 ? -11.344 -27.281 -10.344 1 75.75 10 LEU B C 1
ATOM 942 O O . LEU B 1 10 ? -10.211 -27.734 -10.148 1 75.75 10 LEU B O 1
ATOM 946 N N . GLU B 1 11 ? -11.648 -26.156 -10.773 1 78.81 11 GLU B N 1
ATOM 947 C CA . GLU B 1 11 ? -10.555 -25.219 -11 1 78.81 11 GLU B CA 1
ATOM 948 C C . GLU B 1 11 ? -9.82 -24.906 -9.695 1 78.81 11 GLU B C 1
ATOM 950 O O . GLU B 1 11 ? -8.586 -24.859 -9.672 1 78.81 11 GLU B O 1
ATOM 955 N N . GLU B 1 12 ? -10.609 -24.75 -8.68 1 83.25 12 GLU B N 1
ATOM 956 C CA . GLU B 1 12 ? -10.031 -24.484 -7.367 1 83.25 12 GLU B CA 1
ATOM 957 C C . GLU B 1 12 ? -9.172 -25.656 -6.898 1 83.25 12 GLU B C 1
ATOM 959 O O . GLU B 1 12 ? -8.086 -25.453 -6.355 1 83.25 12 GLU B O 1
ATOM 964 N N . LEU B 1 13 ? -9.664 -26.766 -7.129 1 82.69 13 LEU B N 1
ATOM 965 C CA . LEU B 1 13 ? -8.922 -27.969 -6.758 1 82.69 13 LEU B CA 1
ATOM 966 C C . LEU B 1 13 ? -7.641 -28.094 -7.574 1 82.69 13 LEU B C 1
ATOM 968 O O . LEU B 1 13 ? -6.594 -28.469 -7.043 1 82.69 13 LEU B O 1
ATOM 972 N N . GLN B 1 14 ? -7.707 -27.688 -8.734 1 88.25 14 GLN B N 1
ATOM 973 C CA . GLN B 1 14 ? -6.551 -27.797 -9.617 1 88.25 14 GLN B CA 1
ATOM 974 C C . GLN B 1 14 ? -5.438 -26.844 -9.195 1 88.25 14 GLN B C 1
ATOM 976 O O . GLN B 1 14 ? -4.281 -27.25 -9.07 1 88.25 14 GLN B O 1
ATOM 981 N N . TRP B 1 15 ? -5.844 -25.609 -8.93 1 90.12 15 TRP B N 1
ATOM 982 C CA . TRP B 1 15 ? -4.758 -24.688 -8.586 1 90.12 15 TRP B CA 1
ATOM 983 C C . TRP B 1 15 ? -4.234 -24.969 -7.18 1 90.12 15 TRP B C 1
ATOM 985 O O . TRP B 1 15 ? -3.041 -24.797 -6.914 1 90.12 15 TRP B O 1
ATOM 995 N N . GLU B 1 16 ? -5.074 -25.484 -6.32 1 92.56 16 GLU B N 1
ATOM 996 C CA . GLU B 1 16 ? -4.609 -25.844 -4.984 1 92.56 16 GLU B CA 1
ATOM 997 C C . GLU B 1 16 ? -3.588 -26.984 -5.043 1 92.56 16 GLU B C 1
ATOM 999 O O . GLU B 1 16 ? -2.553 -26.922 -4.375 1 92.56 16 GLU B O 1
ATOM 1004 N N . THR B 1 17 ? -3.961 -27.938 -5.809 1 94 17 THR B N 1
ATOM 1005 C CA . THR B 1 17 ? -3.037 -29.047 -5.992 1 94 17 THR B CA 1
ATOM 1006 C C . THR B 1 17 ? -1.727 -28.562 -6.609 1 94 17 THR B C 1
ATOM 1008 O O . THR B 1 17 ? -0.645 -28.938 -6.145 1 94 17 THR B O 1
ATOM 1011 N N . ALA B 1 18 ? -1.814 -27.766 -7.633 1 95.5 18 ALA B N 1
ATOM 1012 C CA . ALA B 1 18 ? -0.628 -27.234 -8.297 1 95.5 18 ALA B CA 1
ATOM 1013 C C . ALA B 1 18 ? 0.221 -26.406 -7.332 1 95.5 18 ALA B C 1
ATOM 1015 O O . ALA B 1 18 ? 1.45 -26.516 -7.336 1 95.5 18 ALA B O 1
ATOM 1016 N N . SER B 1 19 ? -0.386 -25.641 -6.508 1 96.12 19 SER B N 1
ATOM 1017 C CA . SER B 1 19 ? 0.329 -24.828 -5.535 1 96.12 19 SER B CA 1
ATOM 1018 C C . SER B 1 19 ? 1.04 -25.688 -4.5 1 96.12 19 SER B C 1
ATOM 1020 O O . SER B 1 19 ? 2.186 -25.422 -4.137 1 96.12 19 SER B O 1
ATOM 1022 N N . ASP B 1 20 ? 0.378 -26.781 -4.066 1 96.38 20 ASP B N 1
ATOM 1023 C CA . ASP B 1 20 ? 0.989 -27.703 -3.113 1 96.38 20 ASP B CA 1
ATOM 1024 C C . ASP B 1 20 ? 2.205 -28.391 -3.721 1 96.38 20 ASP B C 1
ATOM 1026 O O . ASP B 1 20 ? 3.238 -28.531 -3.064 1 96.38 20 ASP B O 1
ATOM 1030 N N . LEU B 1 21 ? 2.041 -28.797 -4.898 1 96.25 21 LEU B N 1
ATOM 1031 C CA . LEU B 1 21 ? 3.143 -29.453 -5.59 1 96.25 21 LEU B CA 1
ATOM 1032 C C . LEU B 1 21 ? 4.293 -28.484 -5.836 1 96.25 21 LEU B C 1
ATOM 1034 O O . LEU B 1 21 ? 5.461 -28.859 -5.762 1 96.25 21 LEU B O 1
ATOM 1038 N N . TYR B 1 22 ? 3.986 -27.266 -6.121 1 97.12 22 TYR B N 1
ATOM 1039 C CA . TYR B 1 22 ? 4.977 -26.203 -6.324 1 97.12 22 TYR B CA 1
ATOM 1040 C C . TYR B 1 22 ? 5.852 -26.031 -5.09 1 97.12 22 TYR B C 1
ATOM 1042 O O . TYR B 1 22 ? 7.078 -25.984 -5.191 1 97.12 22 TYR B O 1
ATOM 1050 N N . VAL B 1 23 ? 5.199 -26.047 -3.939 1 97.12 23 VAL B N 1
ATOM 1051 C CA . VAL B 1 23 ? 5.902 -25.906 -2.668 1 97.12 23 VAL B CA 1
ATOM 1052 C C . VAL B 1 23 ? 6.773 -27.141 -2.42 1 97.12 23 VAL B C 1
ATOM 1054 O O . VAL B 1 23 ? 7.938 -27.016 -2.041 1 97.12 23 VAL B O 1
ATOM 1057 N N . ALA B 1 24 ? 6.234 -28.297 -2.688 1 96.94 24 ALA B N 1
ATOM 1058 C CA . ALA B 1 24 ? 6.98 -29.547 -2.512 1 96.94 24 ALA B CA 1
ATOM 1059 C C . ALA B 1 24 ? 8.188 -29.594 -3.447 1 96.94 24 ALA B C 1
ATOM 1061 O O . ALA B 1 24 ? 9.281 -29.984 -3.033 1 96.94 24 ALA B O 1
ATOM 1062 N N . ALA B 1 25 ? 7.891 -29.25 -4.684 1 97.31 25 ALA B N 1
ATOM 1063 C CA . ALA B 1 25 ? 8.953 -2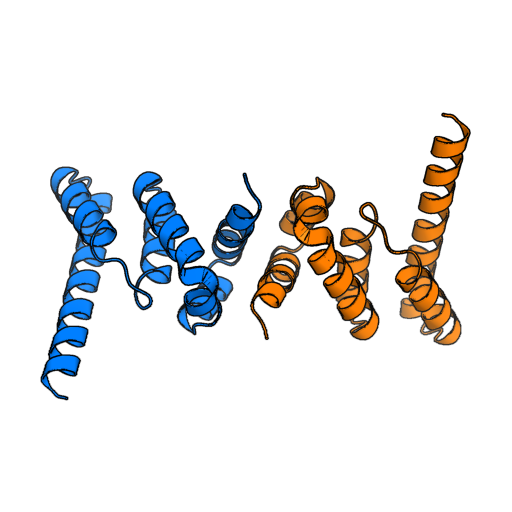9.266 -5.684 1 97.31 25 ALA B CA 1
ATOM 1064 C C . ALA B 1 25 ? 10.102 -28.344 -5.27 1 97.31 25 ALA B C 1
ATOM 1066 O O . ALA B 1 25 ? 11.273 -28.672 -5.465 1 97.31 25 ALA B O 1
ATOM 1067 N N . GLU B 1 26 ? 9.797 -27.172 -4.707 1 95.69 26 GLU B N 1
ATOM 1068 C CA . GLU B 1 26 ? 10.797 -26.234 -4.195 1 95.69 26 GLU B CA 1
ATOM 1069 C C . GLU B 1 26 ? 11.555 -26.828 -3.008 1 95.69 26 GLU B C 1
ATOM 1071 O O . GLU B 1 26 ? 12.781 -26.781 -2.957 1 95.69 26 GLU B O 1
ATOM 1076 N N . LYS B 1 27 ? 10.836 -27.469 -2.1 1 96.06 27 LYS B N 1
ATOM 1077 C CA . LYS B 1 27 ? 11.406 -28.062 -0.891 1 96.06 27 LYS B CA 1
ATOM 1078 C C . LYS B 1 27 ? 12.391 -29.172 -1.232 1 96.06 27 LYS B C 1
ATOM 1080 O O . LYS B 1 27 ? 13.453 -29.281 -0.61 1 96.06 27 LYS B O 1
ATOM 1085 N N . TYR B 1 28 ? 12.047 -29.891 -2.197 1 97 28 TYR B N 1
ATOM 1086 C CA . TYR B 1 28 ? 12.859 -31.047 -2.533 1 97 28 TYR B CA 1
ATOM 1087 C C . TYR B 1 28 ? 13.742 -30.781 -3.742 1 97 28 TYR B C 1
ATOM 1089 O O . TYR B 1 28 ? 14.438 -31.672 -4.23 1 97 28 TYR B O 1
ATOM 1097 N N . GLN B 1 29 ? 13.633 -29.609 -4.273 1 96.31 29 GLN B N 1
ATOM 1098 C CA . GLN B 1 29 ? 14.5 -29.125 -5.34 1 96.31 29 GLN B CA 1
ATOM 1099 C C . GLN B 1 29 ? 14.32 -29.938 -6.617 1 96.31 29 GLN B C 1
ATOM 1101 O O . GLN B 1 29 ? 15.297 -30.344 -7.242 1 96.31 29 GLN B O 1
ATOM 1106 N N . ILE B 1 30 ? 13.102 -30.25 -6.887 1 96.88 30 ILE B N 1
ATOM 1107 C CA . ILE B 1 30 ? 12.742 -30.891 -8.141 1 96.88 30 ILE B CA 1
ATOM 1108 C C . ILE B 1 30 ? 12.383 -29.844 -9.188 1 96.88 30 ILE B C 1
ATOM 1110 O O . ILE B 1 30 ? 11.219 -29.484 -9.328 1 96.88 30 ILE B O 1
ATOM 1114 N N . MET B 1 31 ? 13.289 -29.516 -9.992 1 95.12 31 MET B N 1
ATOM 1115 C CA . MET B 1 31 ? 13.195 -28.344 -10.859 1 95.12 31 MET B CA 1
ATOM 1116 C C . MET B 1 31 ? 12.164 -28.562 -11.961 1 95.12 31 MET B C 1
ATOM 1118 O O . MET B 1 31 ? 11.414 -27.641 -12.305 1 95.12 31 MET B O 1
ATOM 1122 N N . THR B 1 32 ? 12.164 -29.688 -12.477 1 95.56 32 THR B N 1
ATOM 1123 C CA . THR B 1 32 ? 11.242 -29.984 -13.562 1 95.56 32 THR B CA 1
ATOM 1124 C C . THR B 1 32 ? 9.797 -29.844 -13.102 1 95.56 32 THR B C 1
ATOM 1126 O O . THR B 1 32 ? 8.961 -29.266 -13.805 1 95.56 32 THR B O 1
ATOM 1129 N N . LEU B 1 33 ? 9.531 -30.359 -11.969 1 95.69 33 LEU B N 1
ATOM 1130 C CA . LEU B 1 33 ? 8.188 -30.266 -11.406 1 95.69 33 LEU B CA 1
ATOM 1131 C C . LEU B 1 33 ? 7.859 -28.828 -11.031 1 95.69 33 LEU B C 1
ATOM 1133 O O . LEU B 1 33 ? 6.742 -28.359 -11.258 1 95.69 33 LEU B O 1
ATOM 1137 N N . LYS B 1 34 ? 8.781 -28.141 -10.453 1 96.19 34 LYS B N 1
ATOM 1138 C CA . LYS B 1 34 ? 8.594 -26.734 -10.109 1 96.19 34 LYS B CA 1
ATOM 1139 C C . LYS B 1 34 ? 8.203 -25.906 -11.336 1 96.19 34 LYS B C 1
ATOM 1141 O O . LYS B 1 34 ? 7.238 -25.141 -11.289 1 96.19 34 LYS B O 1
ATOM 1146 N N . ASP B 1 35 ? 8.906 -26.141 -12.398 1 95.75 35 ASP B N 1
ATOM 1147 C CA . ASP B 1 35 ? 8.664 -25.406 -13.641 1 95.75 35 ASP B CA 1
ATOM 1148 C C . ASP B 1 35 ? 7.273 -25.688 -14.188 1 95.75 35 ASP B C 1
ATOM 1150 O O . ASP B 1 35 ? 6.59 -24.781 -14.672 1 95.75 35 ASP B O 1
ATOM 1154 N N . LYS B 1 36 ? 6.926 -26.922 -14.188 1 95.38 36 LYS B N 1
ATOM 1155 C CA . LYS B 1 36 ? 5.602 -27.312 -14.672 1 95.38 36 LYS B CA 1
ATOM 1156 C C . LYS B 1 36 ? 4.504 -26.656 -13.836 1 95.38 36 LYS B C 1
ATOM 1158 O O . LYS B 1 36 ? 3.529 -26.125 -14.375 1 95.38 36 LYS B O 1
ATOM 1163 N N . CYS B 1 37 ? 4.645 -26.703 -12.555 1 96.25 37 CYS B N 1
ATOM 1164 C CA . CYS B 1 37 ? 3.66 -26.094 -11.664 1 96.25 37 CYS B CA 1
ATOM 1165 C C . CYS B 1 37 ? 3.604 -24.578 -11.867 1 96.25 37 CYS B C 1
ATOM 1167 O O . CYS B 1 37 ? 2.52 -24.016 -11.984 1 96.25 37 CYS B O 1
ATOM 1169 N N . SER B 1 38 ? 4.809 -23.969 -11.883 1 96.12 38 SER B N 1
ATOM 1170 C CA . SER B 1 38 ? 4.875 -22.531 -12.117 1 96.12 38 SER B CA 1
ATOM 1171 C C . SER B 1 38 ? 4.184 -22.141 -13.422 1 96.12 38 SER B C 1
ATOM 1173 O O . SER B 1 38 ? 3.416 -21.188 -13.469 1 96.12 38 SER B O 1
ATOM 1175 N N . SER B 1 39 ? 4.414 -22.891 -14.492 1 95.31 39 SER B N 1
ATOM 1176 C CA . SER B 1 39 ? 3.789 -22.641 -15.789 1 95.31 39 SER B CA 1
ATOM 1177 C C . SER B 1 39 ? 2.273 -22.781 -15.711 1 95.31 39 SER B C 1
ATOM 1179 O O . SER B 1 39 ? 1.539 -21.969 -16.281 1 95.31 39 SER B O 1
ATOM 1181 N N . PHE B 1 40 ? 1.845 -23.75 -15.078 1 96.06 40 PHE B N 1
ATOM 1182 C CA . PHE B 1 40 ? 0.413 -23.953 -14.891 1 96.06 40 PHE B CA 1
ATOM 1183 C C . PHE B 1 40 ? -0.22 -22.781 -14.156 1 96.06 40 PHE B C 1
ATOM 1185 O O . PHE B 1 40 ? -1.264 -22.266 -14.57 1 96.06 40 PHE B O 1
ATOM 1192 N N . LEU B 1 41 ? 0.348 -22.391 -13.039 1 96.12 41 LEU B N 1
ATOM 1193 C CA . LEU B 1 41 ? -0.19 -21.297 -12.227 1 96.12 41 LEU B CA 1
ATOM 1194 C C . LEU B 1 41 ? -0.241 -20 -13.016 1 96.12 41 LEU B C 1
ATOM 1196 O O . LEU B 1 41 ? -1.229 -19.266 -12.953 1 96.12 41 LEU B O 1
ATOM 1200 N N . LYS B 1 42 ? 0.819 -19.781 -13.75 1 95.56 42 LYS B N 1
ATOM 1201 C CA . LYS B 1 42 ? 0.9 -18.594 -14.602 1 95.56 42 LYS B CA 1
ATOM 1202 C C . LYS B 1 42 ? -0.252 -18.547 -15.602 1 95.56 42 LYS B C 1
ATOM 1204 O O . LYS B 1 42 ? -0.801 -17.484 -15.875 1 95.56 42 LYS B O 1
ATOM 1209 N N . SER B 1 43 ? -0.525 -19.656 -16.125 1 95.31 43 SER B N 1
ATOM 1210 C CA . SER B 1 43 ? -1.487 -19.734 -17.219 1 95.31 43 SER B CA 1
ATOM 1211 C C . SER B 1 43 ? -2.916 -19.812 -16.703 1 95.31 43 SER B C 1
ATOM 1213 O O . SER B 1 43 ? -3.873 -19.719 -17.469 1 95.31 43 SER B O 1
ATOM 1215 N N . ASN B 1 44 ? -3.135 -19.938 -15.445 1 95.5 44 ASN B N 1
ATOM 1216 C CA . ASN B 1 44 ? -4.465 -20.141 -14.883 1 95.5 44 ASN B CA 1
ATOM 1217 C C . ASN B 1 44 ? -4.754 -19.141 -13.758 1 95.5 44 ASN B C 1
ATOM 1219 O O . ASN B 1 44 ? -5.434 -19.484 -12.789 1 95.5 44 ASN B O 1
ATOM 1223 N N . LEU B 1 45 ? -4.191 -18 -13.859 1 96.75 45 LEU B N 1
ATOM 1224 C CA . LEU B 1 45 ? -4.465 -16.953 -12.883 1 96.75 45 LEU B CA 1
ATOM 1225 C C . LEU B 1 45 ? -5.922 -16.516 -12.953 1 96.75 45 LEU B C 1
ATOM 1227 O O . LEU B 1 45 ? -6.508 -16.469 -14.039 1 96.75 45 LEU B O 1
ATOM 1231 N N . SER B 1 46 ? -6.48 -16.203 -11.812 1 95.75 46 SER B N 1
ATOM 1232 C CA . SER B 1 46 ? -7.844 -15.688 -11.695 1 95.75 46 SER B CA 1
ATOM 1233 C C . SER B 1 46 ? -7.969 -14.719 -10.516 1 95.75 46 SER B C 1
ATOM 1235 O O . SER B 1 46 ? -7.027 -14.555 -9.734 1 95.75 46 SER B O 1
ATOM 1237 N N . LEU B 1 47 ? -9.156 -14.094 -10.359 1 95.75 47 LEU B N 1
ATOM 1238 C CA . LEU B 1 47 ? -9.422 -13.172 -9.266 1 95.75 47 LEU B CA 1
ATOM 1239 C C . LEU B 1 47 ? -9.367 -13.891 -7.918 1 95.75 47 LEU B C 1
ATOM 1241 O O . LEU B 1 47 ? -8.953 -13.305 -6.914 1 95.75 47 LEU B O 1
ATOM 1245 N N . SER B 1 48 ? -9.672 -15.148 -7.934 1 93.69 48 SER B N 1
ATOM 1246 C CA . SER B 1 48 ? -9.812 -15.898 -6.691 1 93.69 48 SER B CA 1
ATOM 1247 C C . SER B 1 48 ? -8.469 -16.453 -6.23 1 93.69 48 SER B C 1
ATOM 1249 O O . SER B 1 48 ? -8.312 -16.812 -5.062 1 93.69 48 SER B O 1
ATOM 1251 N N . ASN B 1 49 ? -7.52 -16.5 -7.121 1 95.94 49 ASN B N 1
ATOM 1252 C CA . ASN B 1 49 ? -6.285 -17.156 -6.703 1 95.94 49 ASN B CA 1
ATOM 1253 C C . ASN B 1 49 ? -5.09 -16.203 -6.793 1 95.94 49 ASN B C 1
ATOM 1255 O O . ASN B 1 49 ? -4.016 -16.5 -6.273 1 95.94 49 ASN B O 1
ATOM 1259 N N . ALA B 1 50 ? -5.203 -15.062 -7.312 1 98 50 ALA B N 1
ATOM 1260 C CA . ALA B 1 50 ? -4.105 -14.148 -7.605 1 98 50 ALA B CA 1
ATOM 1261 C C . ALA B 1 50 ? -3.357 -13.758 -6.332 1 98 50 ALA B C 1
ATOM 1263 O O . ALA B 1 50 ? -2.125 -13.805 -6.289 1 98 50 ALA B O 1
ATOM 1264 N N . CYS B 1 51 ? -4.027 -13.445 -5.289 1 98.38 51 CYS B N 1
ATOM 1265 C CA . CYS B 1 51 ? -3.379 -13.016 -4.051 1 98.38 51 CYS B CA 1
ATOM 1266 C C . CYS B 1 51 ? -2.594 -14.164 -3.424 1 98.38 51 CYS B C 1
ATOM 1268 O O . CYS B 1 51 ? -1.477 -13.969 -2.943 1 98.38 51 CYS B O 1
ATOM 1270 N N . LYS B 1 52 ? -3.184 -15.352 -3.451 1 97.06 52 LYS B N 1
ATOM 1271 C CA . LYS B 1 52 ? -2.502 -16.531 -2.904 1 97.06 52 LYS B CA 1
ATOM 1272 C C . LYS B 1 52 ? -1.224 -16.828 -3.68 1 97.06 52 LYS B C 1
ATOM 1274 O O . LYS B 1 52 ? -0.187 -17.125 -3.084 1 97.06 52 LYS B O 1
ATOM 1279 N N . ILE B 1 53 ? -1.325 -16.766 -4.945 1 97.81 53 ILE B N 1
ATOM 1280 C CA . ILE B 1 53 ? -0.172 -17.062 -5.785 1 97.81 53 ILE B CA 1
ATOM 1281 C C . ILE B 1 53 ? 0.889 -15.984 -5.621 1 97.81 53 ILE B C 1
ATOM 1283 O O . ILE B 1 53 ? 2.088 -16.266 -5.648 1 97.81 53 ILE B O 1
ATOM 1287 N N . LEU B 1 54 ? 0.492 -14.75 -5.398 1 98.56 54 LEU B N 1
ATOM 1288 C CA . LEU B 1 54 ? 1.438 -13.68 -5.105 1 98.56 54 LEU B CA 1
ATOM 1289 C C . LEU B 1 54 ? 2.227 -13.977 -3.836 1 98.56 54 LEU B C 1
ATOM 1291 O O . LEU B 1 54 ? 3.455 -13.875 -3.824 1 98.56 54 LEU B O 1
ATOM 1295 N N . LEU B 1 55 ? 1.544 -14.391 -2.852 1 97.94 55 LEU B N 1
ATOM 1296 C CA . LEU B 1 55 ? 2.191 -14.734 -1.589 1 97.94 55 LEU B CA 1
ATOM 1297 C C . LEU B 1 55 ? 3.172 -15.883 -1.774 1 97.94 55 LEU B C 1
ATOM 1299 O O . LEU B 1 55 ? 4.305 -15.828 -1.294 1 97.94 55 LEU B O 1
ATOM 1303 N N . LEU B 1 56 ? 2.686 -16.844 -2.486 1 96.69 56 LEU B N 1
ATOM 1304 C CA . LEU B 1 56 ? 3.494 -18.047 -2.699 1 96.69 56 LEU B CA 1
ATOM 1305 C C . LEU B 1 56 ? 4.746 -17.719 -3.508 1 96.69 56 LEU B C 1
ATOM 1307 O O . LEU B 1 56 ? 5.848 -18.141 -3.16 1 96.69 56 LEU B O 1
ATOM 1311 N N . SER B 1 57 ? 4.551 -17.031 -4.586 1 97.81 57 SER B N 1
ATOM 1312 C CA . SER B 1 57 ? 5.68 -16.672 -5.441 1 97.81 57 SER B CA 1
ATOM 1313 C C . SER B 1 57 ? 6.695 -15.828 -4.688 1 97.81 57 SER B C 1
ATOM 1315 O O . SER B 1 57 ? 7.902 -15.945 -4.914 1 97.81 57 SER B O 1
ATOM 1317 N N . ASP B 1 58 ? 6.266 -14.977 -3.801 1 98.19 58 ASP B N 1
ATOM 1318 C CA . ASP B 1 58 ? 7.156 -14.172 -2.973 1 98.19 58 ASP B CA 1
ATOM 1319 C C . ASP B 1 58 ? 7.898 -15.039 -1.96 1 98.19 58 ASP B C 1
ATOM 1321 O O . ASP B 1 58 ? 9.109 -14.891 -1.777 1 98.19 58 ASP B O 1
ATOM 1325 N N . LEU B 1 59 ? 7.156 -15.914 -1.311 1 96.44 59 LEU B N 1
ATOM 1326 C CA . LEU B 1 59 ? 7.723 -16.797 -0.3 1 96.44 59 LEU B CA 1
ATOM 1327 C C . LEU B 1 59 ? 8.812 -17.688 -0.898 1 96.44 59 LEU B C 1
ATOM 1329 O O . LEU B 1 59 ? 9.852 -17.906 -0.276 1 96.44 59 LEU B O 1
ATOM 1333 N N . LEU B 1 60 ? 8.57 -18.109 -2.074 1 96.5 60 LEU B N 1
ATOM 1334 C CA . LEU B 1 60 ? 9.492 -19.047 -2.703 1 96.5 60 LEU B CA 1
ATOM 1335 C C . LEU B 1 60 ? 10.539 -18.312 -3.541 1 96.5 60 LEU B C 1
ATOM 1337 O O . LEU B 1 60 ? 11.312 -18.938 -4.266 1 96.5 60 LEU B O 1
ATOM 1341 N N . GLN B 1 61 ? 10.492 -17.078 -3.543 1 96.12 61 GLN B N 1
ATOM 1342 C CA . GLN B 1 61 ? 11.453 -16.234 -4.238 1 96.12 61 GLN B CA 1
ATOM 1343 C C . GLN B 1 61 ? 11.469 -16.531 -5.734 1 96.12 61 GLN B C 1
ATOM 1345 O O . GLN B 1 61 ? 12.539 -16.531 -6.355 1 96.12 61 GLN B O 1
ATOM 1350 N N . ASP B 1 62 ? 10.359 -16.844 -6.238 1 96 62 ASP B N 1
ATOM 1351 C CA . ASP B 1 62 ? 10.172 -16.984 -7.68 1 96 62 ASP B CA 1
ATOM 1352 C C . ASP B 1 62 ? 9.852 -15.641 -8.328 1 96 62 ASP B C 1
ATOM 1354 O O . ASP B 1 62 ? 8.688 -15.273 -8.477 1 96 62 ASP B O 1
ATOM 1358 N N . LYS B 1 63 ? 10.812 -14.977 -8.867 1 97.38 63 LYS B N 1
ATOM 1359 C CA . LYS B 1 63 ? 10.688 -13.609 -9.359 1 97.38 63 LYS B CA 1
ATOM 1360 C C . LYS B 1 63 ? 9.836 -13.562 -10.625 1 97.38 63 LYS B C 1
ATOM 1362 O O . LYS B 1 63 ? 9.047 -12.633 -10.812 1 97.38 63 LYS B O 1
ATOM 1367 N N . ALA B 1 64 ? 10.016 -14.516 -11.43 1 96.56 64 ALA B N 1
ATOM 1368 C CA . ALA B 1 64 ? 9.273 -14.547 -12.688 1 96.56 64 ALA B CA 1
ATOM 1369 C C . ALA B 1 64 ? 7.777 -14.695 -12.438 1 96.56 64 ALA B C 1
ATOM 1371 O O . ALA B 1 64 ? 6.973 -13.938 -12.977 1 96.56 64 ALA B O 1
ATOM 1372 N N . LEU B 1 65 ? 7.449 -15.641 -11.656 1 97.25 65 LEU B N 1
ATOM 1373 C CA . LEU B 1 65 ? 6.043 -15.852 -11.336 1 97.25 65 LEU B CA 1
ATOM 1374 C C . LEU B 1 65 ? 5.461 -14.648 -10.609 1 97.25 65 LEU B C 1
ATOM 1376 O O . LEU B 1 65 ? 4.344 -14.219 -10.898 1 97.25 65 LEU B O 1
ATOM 1380 N N . LYS B 1 66 ? 6.215 -14.109 -9.703 1 98.31 66 LYS B N 1
ATOM 1381 C CA . LYS B 1 66 ? 5.773 -12.938 -8.945 1 98.31 66 LYS B CA 1
ATOM 1382 C C . LYS B 1 66 ? 5.441 -11.773 -9.875 1 98.31 66 LYS B C 1
ATOM 1384 O O . LYS B 1 66 ? 4.387 -11.148 -9.742 1 98.31 66 LYS B O 1
ATOM 1389 N N . SER B 1 67 ? 6.32 -11.562 -10.758 1 98.25 67 SER B N 1
ATOM 1390 C CA . SER B 1 67 ? 6.133 -10.469 -11.703 1 98.25 67 SER B CA 1
ATOM 1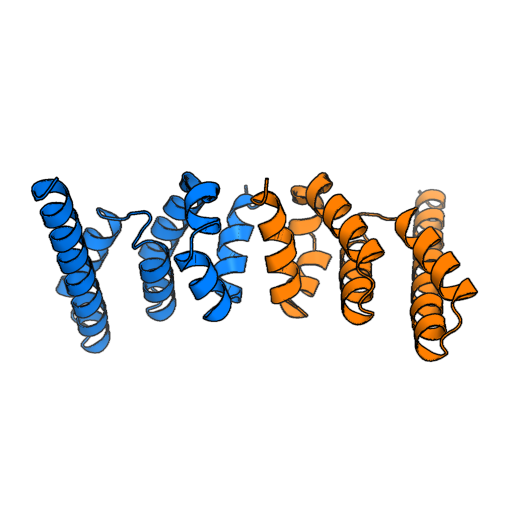391 C C . SER B 1 67 ? 4.875 -10.672 -12.547 1 98.25 67 SER B C 1
ATOM 1393 O O . SER B 1 67 ? 4.113 -9.734 -12.766 1 98.25 67 SER B O 1
ATOM 1395 N N . ILE B 1 68 ? 4.684 -11.789 -12.984 1 98.31 68 ILE B N 1
ATOM 1396 C CA . ILE B 1 68 ? 3.525 -12.102 -13.812 1 98.31 68 ILE B CA 1
ATOM 1397 C C . ILE B 1 68 ? 2.244 -11.914 -13.008 1 98.31 68 ILE B C 1
ATOM 1399 O O . ILE B 1 68 ? 1.268 -11.344 -13.5 1 98.31 68 ILE B O 1
ATOM 1403 N N . VAL B 1 69 ? 2.252 -12.398 -11.789 1 98.5 69 VAL B N 1
ATOM 1404 C CA . VAL B 1 69 ? 1.077 -12.289 -10.93 1 98.5 69 VAL B CA 1
ATOM 1405 C C . VAL B 1 69 ? 0.799 -10.82 -10.609 1 98.5 69 VAL B C 1
ATOM 1407 O O . VAL B 1 69 ? -0.354 -10.383 -10.625 1 98.5 69 VAL B O 1
ATOM 1410 N N . GLN B 1 70 ? 1.831 -10.078 -10.32 1 98.56 70 GLN B N 1
ATOM 1411 C CA . GLN B 1 70 ? 1.676 -8.648 -10.07 1 98.56 70 GLN B CA 1
ATOM 1412 C C . GLN B 1 70 ? 1.061 -7.941 -11.281 1 98.56 70 GLN B C 1
ATOM 1414 O O . GLN B 1 70 ? 0.189 -7.082 -11.125 1 98.56 70 GLN B O 1
ATOM 1419 N N . GLY B 1 71 ? 1.535 -8.266 -12.445 1 98.25 71 GLY B N 1
ATOM 1420 C CA . GLY B 1 71 ? 0.935 -7.723 -13.656 1 98.25 71 GLY B CA 1
ATOM 1421 C C . GLY B 1 71 ? -0.547 -8.023 -13.773 1 98.25 71 GLY B C 1
ATOM 1422 O O . GLY B 1 71 ? -1.338 -7.148 -14.125 1 98.25 71 GLY B O 1
ATOM 1423 N N . PHE B 1 72 ? -0.909 -9.211 -13.492 1 98.56 72 PHE B N 1
ATOM 1424 C CA . PHE B 1 72 ? -2.311 -9.609 -13.523 1 98.56 72 PHE B CA 1
ATOM 1425 C C . PHE B 1 72 ? -3.133 -8.781 -12.547 1 98.56 72 PHE B C 1
ATOM 1427 O O . PHE B 1 72 ? -4.223 -8.312 -12.883 1 98.56 72 PHE B O 1
ATOM 1434 N N . ILE B 1 73 ? -2.643 -8.625 -11.344 1 98.31 73 ILE B N 1
ATOM 1435 C CA . ILE B 1 73 ? -3.334 -7.875 -10.305 1 98.31 73 ILE B CA 1
ATOM 1436 C C . ILE B 1 73 ? -3.525 -6.426 -10.742 1 98.31 73 ILE B C 1
ATOM 1438 O O . ILE B 1 73 ? -4.613 -5.863 -10.594 1 98.31 73 ILE B O 1
ATOM 1442 N N . LEU B 1 74 ? -2.498 -5.84 -11.336 1 97.31 74 LEU B N 1
ATOM 1443 C CA . LEU B 1 74 ? -2.574 -4.445 -11.758 1 97.31 74 LEU B CA 1
ATOM 1444 C C . LEU B 1 74 ? -3.562 -4.281 -12.914 1 97.31 74 LEU B C 1
ATOM 1446 O O . LEU B 1 74 ? -4.23 -3.25 -13.016 1 97.31 74 LEU B O 1
ATOM 1450 N N . LYS B 1 75 ? -3.695 -5.281 -13.75 1 97.69 75 LYS B N 1
ATOM 1451 C CA . LYS B 1 75 ? -4.648 -5.262 -14.852 1 97.69 75 LYS B CA 1
ATOM 1452 C C . LYS B 1 75 ? -6.086 -5.359 -14.344 1 97.69 75 LYS B C 1
ATOM 1454 O O . LYS B 1 75 ? -7.012 -4.859 -14.984 1 97.69 75 LYS B O 1
ATOM 1459 N N . ASN B 1 76 ? -6.281 -5.969 -13.227 1 97.5 76 ASN B N 1
ATOM 1460 C CA . ASN B 1 76 ? -7.598 -6.156 -12.617 1 97.5 76 ASN B CA 1
ATOM 1461 C C . ASN B 1 76 ? -7.676 -5.512 -11.242 1 97.5 76 ASN B C 1
ATOM 1463 O O . ASN B 1 76 ? -8.281 -6.07 -10.32 1 97.5 76 ASN B O 1
ATOM 1467 N N . ASP B 1 77 ? -6.953 -4.438 -11.102 1 95.69 77 ASP B N 1
ATOM 1468 C CA . ASP B 1 77 ? -6.648 -3.898 -9.781 1 95.69 77 ASP B CA 1
ATOM 1469 C C . ASP B 1 77 ? -7.926 -3.523 -9.031 1 95.69 77 ASP B C 1
ATOM 1471 O O . ASP B 1 77 ? -8.055 -3.812 -7.84 1 95.69 77 ASP B O 1
ATOM 1475 N N . ARG B 1 78 ? -8.984 -2.988 -9.672 1 95.88 78 ARG B N 1
ATOM 1476 C CA . ARG B 1 78 ? -10.211 -2.607 -8.977 1 95.88 78 ARG B CA 1
ATOM 1477 C C . ARG B 1 78 ? -10.883 -3.82 -8.352 1 95.88 78 ARG B C 1
ATOM 1479 O O . ARG B 1 78 ? -11.273 -3.785 -7.18 1 95.88 78 ARG B O 1
ATOM 1486 N N . SER B 1 79 ? -10.992 -4.883 -9.102 1 97.38 79 SER B N 1
ATOM 1487 C CA . SER B 1 79 ? -11.656 -6.094 -8.625 1 97.38 79 SER B CA 1
ATOM 1488 C C . SER B 1 79 ? -10.828 -6.785 -7.543 1 97.38 79 SER B C 1
ATOM 1490 O O . SER B 1 79 ? -11.367 -7.176 -6.504 1 97.38 79 SER B O 1
ATOM 1492 N N . VAL B 1 80 ? -9.547 -6.895 -7.766 1 97.88 80 VAL B N 1
ATOM 1493 C CA . VAL B 1 80 ? -8.695 -7.645 -6.848 1 97.88 80 VAL B CA 1
ATOM 1494 C C . VAL B 1 80 ? -8.539 -6.871 -5.539 1 97.88 80 VAL B C 1
ATOM 1496 O O . VAL B 1 80 ? -8.664 -7.441 -4.453 1 97.88 80 VAL B O 1
ATOM 1499 N N . ILE B 1 81 ? -8.266 -5.566 -5.613 1 96.81 81 ILE B N 1
ATOM 1500 C CA . ILE B 1 81 ? -7.945 -4.746 -4.449 1 96.81 81 ILE B CA 1
ATOM 1501 C C . ILE B 1 81 ? -9.18 -4.613 -3.561 1 96.81 81 ILE B C 1
ATOM 1503 O O . ILE B 1 81 ? -9.062 -4.504 -2.338 1 96.81 81 ILE B O 1
ATOM 1507 N N . ASN B 1 82 ? -10.344 -4.695 -4.059 1 96.19 82 ASN B N 1
ATOM 1508 C CA . ASN B 1 82 ? -11.57 -4.586 -3.281 1 96.19 82 ASN B CA 1
ATOM 1509 C C . ASN B 1 82 ? -12.086 -5.953 -2.84 1 96.19 82 ASN B C 1
ATOM 1511 O O . ASN B 1 82 ? -13.164 -6.059 -2.256 1 96.19 82 ASN B O 1
ATOM 1515 N N . SER B 1 83 ? -11.367 -6.973 -3.061 1 96.69 83 SER B N 1
ATOM 1516 C CA . SER B 1 83 ? -11.75 -8.328 -2.693 1 96.69 83 SER B CA 1
ATOM 1517 C C . SER B 1 83 ? -11.344 -8.648 -1.26 1 96.69 83 SER B C 1
ATOM 1519 O O . SER B 1 83 ? -10.461 -7.996 -0.696 1 96.69 83 SER B O 1
ATOM 1521 N N . SER B 1 84 ? -11.961 -9.711 -0.633 1 97.25 84 SER B N 1
ATOM 1522 C CA . SER B 1 84 ? -11.586 -10.203 0.688 1 97.25 84 SER B CA 1
ATOM 1523 C C . SER B 1 84 ? -10.18 -10.797 0.678 1 97.25 84 SER B C 1
ATOM 1525 O O . SER B 1 84 ? -9.461 -10.727 1.68 1 97.25 84 SER B O 1
ATOM 1527 N N . ASP B 1 85 ? -9.828 -11.312 -0.498 1 97.31 85 ASP B N 1
ATOM 1528 C CA . ASP B 1 85 ? -8.5 -11.906 -0.62 1 97.31 85 ASP B CA 1
ATOM 1529 C C . ASP B 1 85 ? -7.406 -10.852 -0.462 1 97.31 85 ASP B C 1
ATOM 1531 O O . ASP B 1 85 ? -6.375 -11.109 0.164 1 97.31 85 ASP B O 1
ATOM 1535 N N . TRP B 1 86 ? -7.621 -9.742 -0.97 1 98 86 TRP B N 1
ATOM 1536 C CA . TRP B 1 86 ? -6.652 -8.664 -0.826 1 98 86 TRP B CA 1
ATOM 1537 C C . TRP B 1 86 ? -6.594 -8.172 0.617 1 98 86 TRP B C 1
ATOM 1539 O O . TRP B 1 86 ? -5.512 -7.887 1.139 1 98 86 TRP B O 1
ATOM 1549 N N . GLU B 1 87 ? -7.723 -8.094 1.217 1 97.19 87 GLU B N 1
ATOM 1550 C CA . GLU B 1 87 ? -7.754 -7.723 2.627 1 97.19 87 GLU B CA 1
ATOM 1551 C C . GLU B 1 87 ? -6.91 -8.672 3.471 1 97.19 87 GLU B C 1
ATOM 1553 O O . GLU B 1 87 ? -6.164 -8.234 4.348 1 97.19 87 GLU B O 1
ATOM 1558 N N . LEU B 1 88 ? -7.102 -9.914 3.189 1 97.62 88 LEU B N 1
ATOM 1559 C CA . LEU B 1 88 ? -6.324 -10.93 3.895 1 97.62 88 LEU B CA 1
ATOM 1560 C C . LEU B 1 88 ? -4.84 -10.781 3.586 1 97.62 88 LEU B C 1
ATOM 1562 O O . LEU B 1 88 ? -3.998 -10.914 4.48 1 97.62 88 LEU B O 1
ATOM 1566 N N . LEU B 1 89 ? -4.504 -10.523 2.375 1 97.88 89 LEU B N 1
ATOM 1567 C CA . LEU B 1 89 ? -3.115 -10.305 1.981 1 97.88 89 LEU B CA 1
ATOM 1568 C C . LEU B 1 89 ? -2.508 -9.133 2.748 1 97.88 89 LEU B C 1
ATOM 1570 O O . LEU B 1 89 ? -1.377 -9.227 3.232 1 97.88 89 LEU B O 1
ATOM 1574 N N . MET B 1 90 ? -3.23 -8.062 2.822 1 97.06 90 MET B N 1
ATOM 1575 C CA . MET B 1 90 ? -2.773 -6.887 3.555 1 97.06 90 MET B CA 1
ATOM 1576 C C . MET B 1 90 ? -2.498 -7.227 5.016 1 97.06 90 MET B C 1
ATOM 1578 O O . MET B 1 90 ? -1.544 -6.719 5.605 1 97.06 90 MET B O 1
ATOM 1582 N N . LYS B 1 91 ? -3.264 -8.07 5.605 1 97.06 91 LYS B N 1
ATOM 1583 C CA . LYS B 1 91 ? -3.09 -8.492 6.992 1 97.06 91 LYS B CA 1
ATOM 1584 C C . LYS B 1 91 ? -1.861 -9.383 7.145 1 97.06 91 LYS B C 1
ATOM 1586 O O . LYS B 1 91 ? -1.116 -9.258 8.117 1 97.06 91 LYS B O 1
ATOM 1591 N N . ASP B 1 92 ? -1.727 -10.188 6.164 1 95.75 92 ASP B N 1
ATOM 1592 C CA . ASP B 1 92 ? -0.663 -11.18 6.242 1 95.75 92 ASP B CA 1
ATOM 1593 C C . ASP B 1 92 ? 0.684 -10.578 5.848 1 95.75 92 ASP B C 1
ATOM 1595 O O . ASP B 1 92 ? 1.714 -10.914 6.441 1 95.75 92 ASP B O 1
ATOM 1599 N N . ASN B 1 93 ? 0.67 -9.773 4.82 1 97.88 93 ASN B N 1
ATOM 1600 C CA . ASN B 1 93 ? 1.896 -9.188 4.289 1 97.88 93 ASN B CA 1
ATOM 1601 C C . ASN B 1 93 ? 1.626 -7.848 3.605 1 97.88 93 ASN B C 1
ATOM 1603 O O . ASN B 1 93 ? 1.614 -7.766 2.375 1 97.88 93 ASN B O 1
ATOM 1607 N N . VAL B 1 94 ? 1.568 -6.848 4.449 1 98.12 94 VAL B N 1
ATOM 1608 C CA . VAL B 1 94 ? 1.216 -5.52 3.955 1 98.12 94 VAL B CA 1
ATOM 1609 C C . VAL B 1 94 ? 2.344 -4.98 3.078 1 98.12 94 VAL B C 1
ATOM 1611 O O . VAL B 1 94 ? 2.094 -4.246 2.117 1 98.12 94 VAL B O 1
ATOM 1614 N N . ASN B 1 95 ? 3.555 -5.375 3.355 1 98.06 95 ASN B N 1
ATOM 1615 C CA . ASN B 1 95 ? 4.68 -4.91 2.551 1 98.06 95 ASN B CA 1
ATOM 1616 C C . ASN B 1 95 ? 4.555 -5.367 1.1 1 98.06 95 ASN B C 1
ATOM 1618 O O . ASN B 1 95 ? 4.766 -4.574 0.177 1 98.06 95 ASN B O 1
ATOM 1622 N N . LEU B 1 96 ? 4.184 -6.602 0.973 1 98.25 96 LEU B N 1
ATOM 1623 C CA . LEU B 1 96 ? 4.031 -7.168 -0.362 1 98.25 96 LEU B CA 1
ATOM 1624 C C . LEU B 1 96 ? 2.875 -6.508 -1.105 1 98.25 96 LEU B C 1
ATOM 1626 O O . LEU B 1 96 ? 2.992 -6.195 -2.293 1 98.25 96 LEU B O 1
ATOM 1630 N N . ALA B 1 97 ? 1.793 -6.336 -0.437 1 98.44 97 ALA B N 1
ATOM 1631 C CA . ALA B 1 97 ? 0.638 -5.66 -1.025 1 98.44 97 ALA B CA 1
ATOM 1632 C C . ALA B 1 97 ? 0.989 -4.234 -1.442 1 98.44 97 ALA B C 1
ATOM 1634 O O . ALA B 1 97 ? 0.679 -3.814 -2.559 1 98.44 97 ALA B O 1
ATOM 1635 N N . ALA B 1 98 ? 1.677 -3.525 -0.534 1 97.94 98 ALA B N 1
ATOM 1636 C CA . ALA B 1 98 ? 2.051 -2.141 -0.802 1 97.94 98 ALA B CA 1
ATOM 1637 C C . ALA B 1 98 ? 3.012 -2.051 -1.983 1 97.94 98 ALA B C 1
ATOM 1639 O O . ALA B 1 98 ? 2.871 -1.177 -2.842 1 97.94 98 ALA B O 1
ATOM 1640 N N . GLU B 1 99 ? 3.934 -2.91 -1.984 1 96.88 99 GLU B N 1
ATOM 1641 C CA . GLU B 1 99 ? 4.883 -2.975 -3.092 1 96.88 99 GLU B CA 1
ATOM 1642 C C . GLU B 1 99 ? 4.164 -3.18 -4.422 1 96.88 99 GLU B C 1
ATOM 1644 O O . GLU B 1 99 ? 4.516 -2.553 -5.426 1 96.88 99 GLU B O 1
ATOM 1649 N N . THR B 1 100 ? 3.23 -4.047 -4.441 1 98.12 100 THR B N 1
ATOM 1650 C CA . THR B 1 100 ? 2.473 -4.352 -5.652 1 98.12 100 THR B CA 1
ATOM 1651 C C . THR B 1 100 ? 1.685 -3.131 -6.117 1 98.12 100 THR B C 1
ATOM 1653 O O . THR B 1 100 ? 1.696 -2.791 -7.301 1 98.12 100 THR B O 1
ATOM 1656 N N . MET B 1 101 ? 1.019 -2.441 -5.191 1 97.38 101 MET B N 1
ATOM 1657 C CA . MET B 1 101 ? 0.264 -1.238 -5.535 1 97.38 101 MET B CA 1
ATOM 1658 C C . MET B 1 101 ? 1.188 -0.148 -6.062 1 97.38 101 MET B C 1
ATOM 1660 O O . MET B 1 101 ? 0.81 0.617 -6.953 1 97.38 101 MET B O 1
ATOM 1664 N N . LEU B 1 102 ? 2.389 -0.094 -5.551 1 96.31 102 LEU B N 1
ATOM 1665 C CA . LEU B 1 102 ? 3.365 0.915 -5.945 1 96.31 102 LEU B CA 1
ATOM 1666 C C . LEU B 1 102 ? 3.75 0.754 -7.41 1 96.31 102 LEU B C 1
ATOM 1668 O O . LEU B 1 102 ? 4.094 1.732 -8.078 1 96.31 102 LEU B O 1
ATOM 1672 N N . LEU B 1 103 ? 3.672 -0.423 -7.918 1 96 103 LEU B N 1
ATOM 1673 C CA . LEU B 1 103 ? 4.07 -0.708 -9.297 1 96 103 LEU B CA 1
ATOM 1674 C C . LEU B 1 103 ? 3.201 0.064 -10.281 1 96 103 LEU B C 1
ATOM 1676 O O . LEU B 1 103 ? 3.617 0.315 -11.414 1 96 103 LEU B O 1
ATOM 1680 N N . ARG B 1 104 ? 2.027 0.53 -9.82 1 94.69 104 ARG B N 1
ATOM 1681 C CA . ARG B 1 104 ? 1.145 1.318 -10.672 1 94.69 104 ARG B CA 1
ATOM 1682 C C . ARG B 1 104 ? 1.764 2.674 -10.992 1 94.69 104 ARG B C 1
ATOM 1684 O O . ARG B 1 104 ? 1.405 3.303 -11.992 1 94.69 104 ARG B O 1
ATOM 1691 N N . TYR B 1 105 ? 2.682 3.061 -10.203 1 93.88 105 TYR B N 1
ATOM 1692 C CA . TYR B 1 105 ? 3.268 4.387 -10.352 1 93.88 105 TYR B CA 1
ATOM 1693 C C . TYR B 1 105 ? 4.648 4.309 -10.992 1 93.88 105 TYR B C 1
ATOM 1695 O O . TYR B 1 105 ? 5.273 5.332 -11.266 1 93.88 105 TYR B O 1
ATOM 1703 N N . LYS B 1 106 ? 5.121 3.127 -11.094 1 87.62 106 LYS B N 1
ATOM 1704 C CA . LYS B 1 106 ? 6.449 2.953 -11.672 1 87.62 106 LYS B CA 1
ATOM 1705 C C . LYS B 1 106 ? 6.375 2.832 -13.188 1 87.62 106 LYS B C 1
ATOM 1707 O O . LYS B 1 106 ? 5.43 2.252 -13.727 1 87.62 106 LYS B O 1
ATOM 1712 N N . GLU B 1 107 ? 6.703 3.922 -14.086 1 65.12 107 GLU B N 1
ATOM 1713 C CA . GLU B 1 107 ? 6.832 3.869 -15.539 1 65.12 107 GLU B CA 1
ATOM 1714 C C . GLU B 1 107 ? 7.887 2.848 -15.961 1 65.12 107 GLU B C 1
ATOM 1716 O O . GLU B 1 107 ? 8.82 2.561 -15.203 1 65.12 107 GLU B O 1
#

Solvent-accessible surface area (backbone atoms only — not comparable to full-atom values): 11678 Å² total; per-residue (Å²): 114,62,63,60,52,48,49,52,51,50,50,50,51,49,53,50,51,37,51,52,47,30,52,4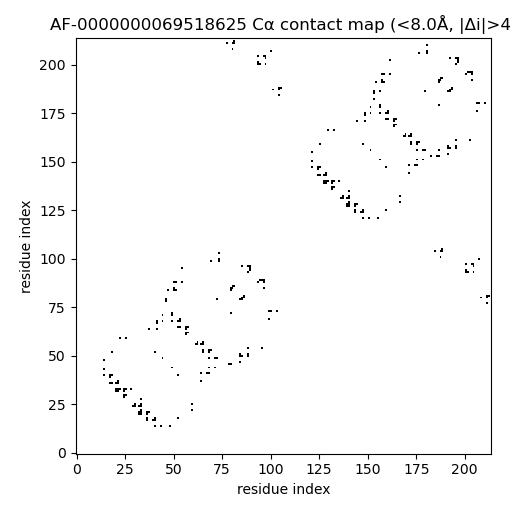9,19,59,76,68,64,35,62,71,55,26,50,52,28,50,52,50,51,68,75,61,66,44,84,88,43,40,59,61,50,37,52,48,21,56,74,67,66,34,63,67,60,27,51,53,41,47,52,53,43,64,76,42,35,67,66,38,64,72,31,70,58,36,54,50,41,41,72,74,38,43,66,60,46,39,53,54,60,49,51,76,67,56,130,114,63,64,60,51,49,49,51,50,49,51,50,50,47,53,51,52,36,52,52,47,30,52,48,18,60,76,69,63,35,62,69,56,26,50,52,29,50,53,49,52,68,74,62,67,45,83,87,44,40,57,61,50,38,52,49,22,57,75,67,66,35,61,69,59,28,51,52,42,48,52,52,42,65,76,40,36,68,66,40,64,72,32,72,60,36,53,50,40,41,73,74,39,43,66,61,47,38,53,54,60,50,53,77,68,57,129

Organism: Araneus ventricosus (NCBI:txid182803)

InterPro domains:
  IPR000210 BTB/POZ domain [PF00651] (1-44)
  IPR011333 SKP1/BTB/POZ domain superfamily [G3DSA:3.30.710.10] (1-45)
  IPR011333 SKP1/BTB/POZ domain superfamily [SSF54695] (1-45)

Secondary structure (DSSP, 8-state):
-HHHHHHHHHHHHHHHHHHHHHHHHHHTT-HHHHHHHHHHHHHT--TTTHHHHHHHHHHTT-HHHHHHHHHHHHHTHHHHHTSHHHHHHHHH-HHHHHHHHHGGG--/-HHHHHHHHHHHHHHHHHHHHHHHHHHTT-HHHHHHHHHHHHHT--TTTHHHHHHHHHHTT-HHHHHHHHHHHHHTHHHHHTSHHHHHHHHH-HHHHHHHHHGGG--

Radius of gyration: 22.57 Å; Cα contacts (8 Å, |Δi|>4): 169; chains: 2; bounding box: 44×66×44 Å

pLDDT: mean 92.34, std 11.91, range [43.62, 98.62]

Nearest PDB structures (foldseek):
  4j8z-assembly1_A  TM=9.164E-01  e=3.308E-05  Homo sapiens
  8dws-assembly1_A  TM=9.254E-01  e=1.370E-04  Homo sapiens
  8dwu-assembly1_J  TM=9.156E-01  e=1.820E-04  Homo sapiens
  8dws-assembly1_D  TM=9.003E-01  e=1.719E-04  Homo sapiens
  8dwv-assembly1_E  TM=9.186E-01  e=5.061E-04  Homo sapiens

Sequence (214 aa):
MLLYMYTDSLEELQWETASDLYVAAEKYQIMTLKDKCSSFLKSNLSLSNACKILLLSDLLQDKALKSIVQGFILKNDRSVINSSDWELLMKDNVNLAAETMLLRYKEMLLYMYTDSLEELQWETASDLYVAAEKYQIMTLKDKCSSFLKSNLSLSNACKILLLSDLLQDKALKSIVQGFILKNDRSVINSSDWELLMKDNVNLAAETMLLRYKE

Foldseek 3Di:
DVVVVVVVVVLVVVLVVLLVQLVVCLVVVVVVSVVVSLVVCLVSDDLVCLLVQLVSCVVSVPPVSNVSSLVVCVVVVVSNCPDVSVVVSCVVPVPSSVVSVCVVVPD/DVVVVVVVVVLVVVLVVLLVQLVVCLVVVVVVSVVVSLVVCLVSDDLVCLLVQLVSCVVSVPPVSNVSSLVVCVVVVVSNCPDVSVVVSCVVPVPSSVVSVCVVVPD